Protein AF-A0A6M4BL26-F1 (afdb_monomer_lite)

Structure (mmCIF, N/CA/C/O backbone):
data_AF-A0A6M4BL26-F1
#
_entry.id   AF-A0A6M4BL26-F1
#
loop_
_atom_site.group_PDB
_atom_site.id
_atom_site.type_symbol
_atom_site.label_atom_id
_atom_site.label_alt_id
_atom_site.label_comp_id
_atom_site.label_asym_id
_atom_site.label_entity_id
_atom_site.label_seq_id
_atom_site.pdbx_PDB_ins_code
_atom_site.Cartn_x
_atom_site.Cartn_y
_atom_site.Cartn_z
_atom_site.occupancy
_atom_site.B_iso_or_equiv
_atom_site.auth_seq_id
_atom_site.auth_comp_id
_atom_site.auth_asym_id
_atom_site.auth_atom_id
_atom_site.pdbx_PDB_model_num
ATOM 1 N N . ASN A 1 1 ? -6.234 5.117 -5.210 1.00 98.00 1 ASN A N 1
ATOM 2 C CA . ASN A 1 1 ? -6.768 4.628 -3.918 1.00 98.00 1 ASN A CA 1
ATOM 3 C C . ASN A 1 1 ? -7.980 3.697 -4.030 1.00 98.00 1 ASN A C 1
ATOM 5 O O . ASN A 1 1 ? -8.583 3.448 -2.998 1.00 98.00 1 ASN A O 1
ATOM 9 N N . ALA A 1 2 ? -8.326 3.125 -5.197 1.00 98.31 2 ALA A N 1
ATOM 10 C CA . ALA A 1 2 ? -9.484 2.218 -5.307 1.00 98.31 2 ALA A CA 1
ATOM 11 C C . ALA A 1 2 ? -9.442 1.071 -4.274 1.00 98.31 2 ALA A C 1
ATOM 13 O O . ALA A 1 2 ? -10.377 0.939 -3.497 1.00 98.31 2 ALA A O 1
ATOM 14 N N . GLY A 1 3 ? -8.295 0.393 -4.127 1.00 98.50 3 GLY A N 1
ATOM 15 C CA . GLY A 1 3 ? -8.119 -0.657 -3.113 1.00 98.50 3 GLY A CA 1
ATOM 16 C C . GLY A 1 3 ? -8.323 -0.209 -1.657 1.00 98.50 3 GLY A C 1
ATOM 17 O O . GLY A 1 3 ? -8.774 -0.994 -0.831 1.00 98.50 3 GLY A O 1
ATOM 18 N N . LEU A 1 4 ? -8.063 1.060 -1.322 1.00 98.75 4 LEU A N 1
ATOM 19 C CA . LEU A 1 4 ? -8.368 1.594 0.013 1.00 98.75 4 LEU A CA 1
ATOM 20 C C . LEU A 1 4 ? -9.872 1.854 0.190 1.00 98.75 4 LEU A C 1
ATOM 22 O O . LEU A 1 4 ? -10.401 1.672 1.282 1.00 98.75 4 LEU A O 1
ATOM 26 N N . PHE A 1 5 ? -10.579 2.257 -0.871 1.00 98.69 5 PHE A N 1
ATOM 27 C CA . PHE A 1 5 ? -12.041 2.360 -0.848 1.00 98.69 5 PHE A CA 1
ATOM 28 C C . PHE A 1 5 ? -12.705 0.981 -0.758 1.00 98.69 5 PHE A C 1
ATOM 30 O O . PHE A 1 5 ? -13.699 0.842 -0.045 1.00 98.69 5 PHE A O 1
ATOM 37 N N . ASP A 1 6 ? -12.119 -0.045 -1.378 1.00 98.88 6 ASP A N 1
ATOM 38 C CA . ASP A 1 6 ? -12.559 -1.433 -1.202 1.00 98.88 6 ASP A CA 1
ATOM 39 C C . ASP A 1 6 ? -12.431 -1.863 0.267 1.00 98.88 6 ASP A C 1
ATOM 41 O O . ASP A 1 6 ? -13.362 -2.432 0.841 1.00 98.88 6 ASP A O 1
ATOM 45 N N . GLN A 1 7 ? -11.319 -1.508 0.921 1.00 98.88 7 GLN A N 1
ATOM 46 C CA . GLN A 1 7 ? -11.143 -1.738 2.355 1.00 98.88 7 GLN A CA 1
ATOM 47 C C . GLN A 1 7 ? -12.177 -0.966 3.191 1.00 98.88 7 GLN A C 1
ATOM 49 O O . GLN A 1 7 ? -12.766 -1.559 4.088 1.00 98.88 7 GLN A O 1
ATOM 54 N N . ILE A 1 8 ? -12.483 0.307 2.888 1.00 98.56 8 ILE A N 1
ATOM 55 C CA . ILE A 1 8 ? -13.566 1.054 3.572 1.00 98.56 8 ILE A CA 1
ATOM 56 C C . ILE A 1 8 ? -14.892 0.305 3.470 1.00 98.56 8 ILE A C 1
ATOM 58 O O . ILE A 1 8 ? -15.583 0.142 4.475 1.00 98.56 8 ILE A O 1
ATOM 62 N N . MET A 1 9 ? -15.245 -0.146 2.269 1.00 98.62 9 MET A N 1
ATOM 63 C CA . MET A 1 9 ? -16.483 -0.879 2.032 1.00 98.62 9 MET A CA 1
ATOM 64 C C . MET A 1 9 ? -16.533 -2.165 2.866 1.00 98.62 9 MET A C 1
ATOM 66 O O . MET A 1 9 ? -17.549 -2.440 3.503 1.00 98.62 9 MET A O 1
ATOM 70 N N . ALA A 1 10 ? -15.429 -2.913 2.937 1.00 98.75 10 ALA A N 1
ATOM 71 C CA . ALA A 1 10 ? -15.332 -4.097 3.785 1.00 98.75 10 ALA A CA 1
ATOM 72 C C . ALA A 1 10 ? -15.448 -3.756 5.283 1.00 98.75 10 ALA A C 1
ATOM 74 O O . ALA A 1 10 ? -16.171 -4.431 6.015 1.00 98.75 10 ALA A O 1
ATOM 75 N N . LEU A 1 11 ? -14.795 -2.686 5.746 1.00 98.75 11 LEU A N 1
ATOM 76 C CA . LEU A 1 11 ? -14.886 -2.221 7.133 1.00 98.75 11 LEU A CA 1
ATOM 77 C C . LEU A 1 11 ? -16.309 -1.816 7.513 1.00 98.75 11 LEU A C 1
ATOM 79 O O . LEU A 1 11 ? -16.774 -2.162 8.598 1.00 98.75 11 LEU A O 1
ATOM 83 N N . GLN A 1 12 ? -17.005 -1.117 6.617 1.00 98.62 12 GLN A N 1
ATOM 84 C CA . GLN A 1 12 ? -18.403 -0.749 6.802 1.00 98.62 12 GLN A CA 1
ATOM 85 C C . GLN A 1 12 ? -19.285 -1.999 6.862 1.00 98.62 12 GLN A C 1
ATOM 87 O O . GLN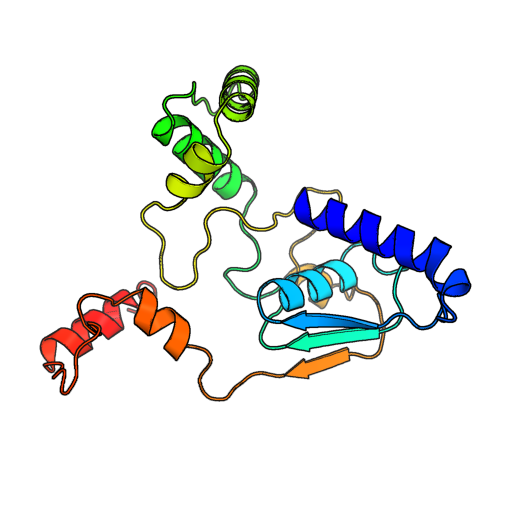 A 1 12 ? -20.084 -2.143 7.783 1.00 98.62 12 GLN A O 1
ATOM 92 N N . TRP A 1 13 ? -19.073 -2.960 5.958 1.00 98.81 13 TRP A N 1
ATOM 93 C CA . TRP A 1 13 ? -19.805 -4.223 5.986 1.00 98.81 13 TRP A CA 1
ATOM 94 C C . TRP A 1 13 ? -19.600 -4.970 7.308 1.00 98.81 13 TRP A C 1
ATOM 96 O O . TRP A 1 13 ? -20.573 -5.410 7.916 1.00 98.81 13 TRP A O 1
ATOM 106 N N . VAL A 1 14 ? -18.361 -5.068 7.803 1.00 98.75 14 VAL A N 1
ATOM 107 C CA . VAL A 1 14 ? -18.076 -5.681 9.110 1.00 98.75 14 VAL A CA 1
ATOM 108 C C . VAL A 1 14 ? -18.784 -4.906 10.217 1.00 98.75 14 VAL A C 1
ATOM 110 O O . VAL A 1 14 ? -19.457 -5.511 11.046 1.00 98.75 14 VAL A O 1
ATOM 113 N N . LYS A 1 15 ? -18.696 -3.574 10.224 1.00 98.25 15 LYS A N 1
ATOM 114 C CA . LYS A 1 15 ? -19.361 -2.733 11.225 1.00 98.25 15 LYS A CA 1
ATOM 115 C C . LYS A 1 15 ? -20.870 -2.986 11.290 1.00 98.25 15 LYS A C 1
ATOM 117 O O . LYS A 1 15 ? -21.413 -3.065 12.391 1.00 98.25 15 LYS A O 1
ATOM 122 N N . ASP A 1 16 ? -21.510 -3.150 10.138 1.00 98.62 16 ASP A N 1
ATOM 123 C CA . ASP A 1 16 ? -22.962 -3.303 10.029 1.00 98.62 16 ASP A CA 1
ATOM 124 C C . ASP A 1 16 ? -23.432 -4.740 10.283 1.00 98.62 16 ASP A C 1
ATOM 126 O O . ASP A 1 16 ? -24.560 -4.952 10.729 1.00 98.62 16 ASP A O 1
ATOM 130 N N . ASN A 1 17 ? -22.578 -5.737 10.022 1.00 98.75 17 ASN A N 1
ATOM 131 C CA . ASN A 1 17 ? -23.002 -7.137 9.975 1.00 98.75 17 ASN A CA 1
ATOM 132 C C . ASN A 1 17 ? -22.351 -8.042 11.023 1.00 98.75 17 ASN A C 1
ATOM 134 O O . ASN A 1 17 ? -22.903 -9.099 11.318 1.00 98.75 17 ASN A O 1
ATOM 138 N N . ILE A 1 18 ? -21.214 -7.672 11.624 1.00 98.75 18 ILE A N 1
ATOM 139 C CA . ILE A 1 18 ? -20.453 -8.604 12.476 1.00 98.75 18 ILE A CA 1
ATOM 140 C C . ILE A 1 18 ? -21.231 -9.071 13.717 1.00 98.75 18 ILE A C 1
ATOM 142 O O . ILE A 1 18 ? -20.977 -10.161 14.228 1.00 98.75 18 ILE A O 1
ATOM 146 N N . ALA A 1 19 ? 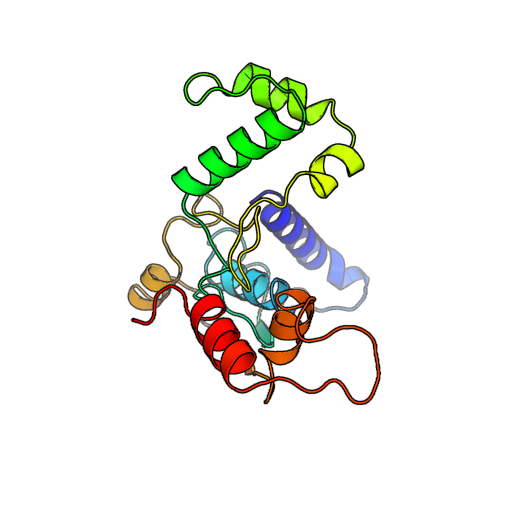-22.231 -8.299 14.158 1.00 98.69 19 ALA A N 1
ATOM 147 C CA . ALA A 1 19 ? -23.136 -8.684 15.241 1.00 98.69 19 ALA A CA 1
ATOM 148 C C . ALA A 1 19 ? -23.917 -9.978 14.939 1.00 98.69 19 ALA A C 1
ATOM 150 O O . ALA A 1 19 ? -24.116 -10.792 15.839 1.00 98.69 19 ALA A O 1
ATOM 151 N N . TYR A 1 20 ? -24.291 -10.223 13.676 1.00 98.69 20 TYR A N 1
ATOM 152 C CA . TYR A 1 20 ? -24.973 -11.459 13.262 1.00 98.69 20 TYR A CA 1
ATOM 153 C C . TYR A 1 20 ? -24.070 -12.698 13.336 1.00 98.69 20 TYR A C 1
ATOM 155 O O . TYR A 1 20 ? -24.566 -13.821 13.360 1.00 98.69 20 TYR A O 1
ATOM 163 N N . PHE A 1 21 ? -22.753 -12.496 13.412 1.00 98.62 21 PHE A N 1
ATOM 164 C CA . PHE A 1 21 ? -21.747 -13.549 13.555 1.00 98.62 21 PHE A CA 1
ATOM 165 C C . PHE A 1 21 ? -21.224 -13.662 14.998 1.00 98.62 21 PHE A C 1
ATOM 167 O O . PHE A 1 21 ? -20.250 -14.366 15.248 1.00 98.62 21 PHE A O 1
ATOM 174 N N . GLY A 1 22 ? -21.845 -12.959 15.955 1.00 98.62 22 GLY A N 1
ATOM 175 C CA . GLY A 1 22 ? -21.440 -12.956 17.364 1.00 98.62 22 GLY A CA 1
ATOM 176 C C . GLY A 1 22 ? -20.261 -12.036 17.697 1.00 98.62 22 GLY A C 1
ATOM 177 O O . GLY A 1 22 ? -19.770 -12.062 18.824 1.00 98.62 22 GLY A O 1
ATOM 178 N N . GLY A 1 23 ? -19.795 -11.214 16.752 1.00 98.56 23 GLY A N 1
ATOM 179 C CA . GLY A 1 23 ? -18.768 -10.208 17.017 1.00 98.56 23 GLY A CA 1
ATOM 180 C C . GLY A 1 23 ? -19.343 -8.897 17.556 1.00 98.56 23 GLY A C 1
ATOM 181 O O . GLY A 1 23 ? -20.529 -8.603 17.423 1.00 98.56 23 GLY A O 1
ATOM 182 N N . ASN A 1 24 ? -18.485 -8.072 18.156 1.00 98.56 24 ASN A N 1
ATOM 183 C CA . ASN A 1 24 ? -18.874 -6.765 18.682 1.00 98.56 24 ASN A CA 1
ATOM 184 C C . ASN A 1 24 ? -18.486 -5.646 17.695 1.00 98.56 24 ASN A C 1
ATOM 186 O O . ASN A 1 24 ? -17.294 -5.349 17.572 1.00 98.56 24 ASN A O 1
ATOM 190 N N . PRO A 1 25 ? -19.448 -4.951 17.052 1.00 98.19 25 PRO A N 1
ATOM 191 C CA . PRO A 1 25 ? -19.139 -3.873 16.112 1.00 98.19 25 PRO A CA 1
ATOM 192 C C . PRO A 1 25 ? -18.465 -2.664 16.779 1.00 98.19 25 PRO A C 1
ATOM 194 O O . PRO A 1 25 ? -17.880 -1.826 16.096 1.00 98.19 25 PRO A O 1
ATOM 197 N N . HIS A 1 26 ? -18.510 -2.538 18.107 1.00 98.00 26 HIS A N 1
ATOM 198 C CA . HIS A 1 26 ? -17.824 -1.489 18.871 1.00 98.00 26 HIS A CA 1
ATOM 199 C C . HIS A 1 26 ? -16.416 -1.886 19.336 1.00 98.00 26 HIS A C 1
ATOM 201 O O . HIS A 1 26 ? -15.738 -1.076 19.970 1.00 98.00 26 HIS A O 1
ATOM 207 N N . ASN A 1 27 ? -15.953 -3.096 19.015 1.00 98.25 27 ASN A N 1
ATOM 208 C CA . ASN A 1 27 ? -14.623 -3.580 19.375 1.00 98.25 27 ASN A CA 1
ATOM 209 C C . ASN A 1 27 ? -13.931 -4.265 18.188 1.00 98.25 27 ASN A C 1
ATOM 211 O O . ASN A 1 27 ? -13.595 -5.445 18.241 1.00 98.25 27 ASN A O 1
ATOM 215 N N . ILE A 1 28 ? -13.758 -3.517 17.097 1.00 98.69 28 ILE A N 1
ATOM 216 C CA . ILE A 1 28 ? -13.079 -3.993 15.887 1.00 98.69 28 ILE A CA 1
ATOM 217 C C . ILE A 1 28 ? -11.602 -3.596 15.968 1.00 98.69 28 ILE A C 1
ATOM 219 O O . ILE A 1 28 ? -11.287 -2.412 16.101 1.00 98.69 28 ILE A O 1
ATOM 223 N N . THR A 1 29 ? -10.697 -4.564 15.849 1.00 98.81 29 THR A N 1
ATOM 224 C CA . THR A 1 29 ? -9.253 -4.310 15.757 1.00 98.81 29 THR A CA 1
ATOM 225 C C . THR A 1 29 ? -8.794 -4.539 14.328 1.00 98.81 29 THR A C 1
ATOM 227 O O . THR A 1 29 ? -8.941 -5.642 13.805 1.00 98.81 29 THR A O 1
ATOM 230 N N . LEU A 1 30 ? -8.239 -3.506 13.696 1.00 98.75 30 LEU A N 1
ATOM 231 C CA . LEU A 1 30 ? -7.582 -3.657 12.401 1.00 98.75 30 LEU A CA 1
ATOM 232 C C . LEU A 1 30 ? -6.157 -4.116 12.614 1.00 98.75 30 LEU A C 1
ATOM 234 O O . LEU A 1 30 ? -5.438 -3.537 13.420 1.00 98.75 30 LEU A O 1
ATOM 238 N N . PHE A 1 31 ? -5.741 -5.133 11.879 1.00 98.81 31 PHE A N 1
ATOM 239 C CA . PHE A 1 31 ? -4.371 -5.610 11.912 1.00 98.81 31 PHE A CA 1
ATOM 240 C C . PHE A 1 31 ? -3.891 -5.890 10.496 1.00 98.81 31 PHE A C 1
ATOM 242 O O . PHE A 1 31 ? -4.673 -6.300 9.638 1.00 98.81 31 PHE A O 1
ATOM 249 N N . GLY A 1 32 ? -2.615 -5.625 10.248 1.00 98.81 32 GLY A N 1
ATOM 250 C CA . GLY A 1 32 ? -2.011 -5.826 8.943 1.00 98.81 32 GLY A CA 1
ATOM 251 C C . GLY A 1 32 ? -0.496 -5.874 9.029 1.00 98.81 32 GLY A C 1
ATOM 252 O O . GLY A 1 32 ? 0.099 -5.375 9.985 1.00 98.81 32 GLY A O 1
ATOM 253 N N . GLU A 1 33 ? 0.103 -6.471 8.006 1.00 98.81 33 GLU A N 1
ATOM 254 C CA . GLU A 1 33 ? 1.545 -6.625 7.822 1.00 98.81 33 GLU A CA 1
ATOM 255 C C . GLU A 1 33 ? 1.971 -5.937 6.516 1.00 98.81 33 GLU A C 1
ATOM 257 O O . GLU A 1 33 ? 1.161 -5.848 5.589 1.00 98.81 33 GLU A O 1
ATOM 262 N N . SER A 1 34 ? 3.180 -5.364 6.466 1.00 98.56 34 SER A N 1
ATOM 263 C CA . SER A 1 34 ? 3.738 -4.699 5.278 1.00 98.56 34 SER A CA 1
ATOM 264 C C . SER A 1 34 ? 2.771 -3.653 4.688 1.00 98.56 34 SER A C 1
ATOM 266 O O . SER A 1 34 ? 2.359 -2.717 5.382 1.00 98.56 34 SER A O 1
ATOM 268 N N . ALA A 1 35 ? 2.353 -3.781 3.425 1.00 98.62 35 ALA A N 1
ATOM 269 C CA . ALA A 1 35 ? 1.374 -2.895 2.789 1.00 98.62 35 ALA A CA 1
ATOM 270 C C . ALA A 1 35 ? -0.010 -2.928 3.475 1.00 98.62 35 ALA A C 1
ATOM 272 O O . ALA A 1 35 ? -0.757 -1.944 3.445 1.00 98.62 35 ALA A O 1
ATOM 273 N N . GLY A 1 36 ? -0.349 -4.025 4.154 1.00 98.81 36 GLY A N 1
ATOM 274 C CA . GLY A 1 36 ? -1.504 -4.110 5.044 1.00 98.81 36 GLY A CA 1
ATOM 275 C C . GLY A 1 36 ? -1.334 -3.246 6.295 1.00 98.81 36 GLY A C 1
ATOM 276 O O . GLY A 1 36 ? -2.257 -2.527 6.664 1.00 98.81 36 GLY A O 1
ATOM 277 N N . ALA A 1 37 ? -0.149 -3.230 6.913 1.00 98.88 37 ALA A N 1
ATOM 278 C CA . ALA A 1 37 ? 0.155 -2.339 8.040 1.00 98.88 37 ALA A CA 1
ATOM 279 C C . ALA A 1 37 ? 0.132 -0.860 7.620 1.00 98.88 37 ALA A C 1
ATOM 281 O O . ALA A 1 37 ? -0.415 -0.011 8.331 1.00 98.88 37 ALA A O 1
ATOM 282 N N . VAL A 1 38 ? 0.646 -0.557 6.420 1.00 98.81 38 VAL A N 1
ATOM 283 C CA . VAL A 1 38 ? 0.469 0.752 5.777 1.00 98.81 38 VAL A CA 1
ATOM 284 C C . VAL A 1 38 ? -1.014 1.075 5.666 1.00 98.81 38 VAL A C 1
ATOM 286 O O . VAL A 1 38 ? -1.439 2.107 6.174 1.00 98.81 38 VAL A O 1
ATOM 289 N N . SER A 1 39 ? -1.824 0.181 5.105 1.00 98.88 39 SER A N 1
ATOM 290 C CA . SER A 1 39 ? -3.270 0.382 4.964 1.00 98.88 39 SER A CA 1
ATOM 291 C C . SER A 1 39 ? -3.962 0.657 6.308 1.00 98.88 39 SER A C 1
ATOM 293 O O . SER A 1 39 ? -4.708 1.628 6.428 1.00 98.88 39 SER A O 1
ATOM 295 N N . VAL A 1 40 ? -3.645 -0.111 7.360 1.00 98.88 40 VAL A N 1
ATOM 296 C CA . VAL A 1 40 ? -4.139 0.130 8.730 1.00 98.88 40 VAL A CA 1
ATOM 297 C C . VAL A 1 40 ? -3.780 1.538 9.204 1.00 98.88 40 VAL A C 1
ATOM 299 O O . VAL A 1 40 ? -4.635 2.265 9.714 1.00 98.88 40 VAL A O 1
ATOM 302 N N . SER A 1 41 ? -2.532 1.959 9.002 1.00 98.56 41 SER A N 1
ATOM 303 C CA . SER A 1 41 ? -2.107 3.305 9.379 1.00 98.56 41 SER A CA 1
ATOM 304 C C . SER A 1 41 ? -2.792 4.397 8.556 1.00 98.56 41 SER A C 1
ATOM 306 O O . SER A 1 41 ? -3.182 5.414 9.115 1.00 98.56 41 SER A O 1
ATOM 308 N N . LEU A 1 42 ? -3.057 4.171 7.268 1.00 98.69 42 LEU A N 1
ATOM 309 C CA . LEU A 1 42 ? -3.833 5.089 6.436 1.00 98.69 42 LEU A CA 1
ATOM 310 C C . LEU A 1 42 ? -5.291 5.199 6.912 1.00 98.69 42 LEU A C 1
ATOM 312 O O . LEU A 1 42 ? -5.846 6.296 6.916 1.00 98.69 42 LEU A O 1
ATOM 316 N N . HIS A 1 43 ? -5.890 4.114 7.406 1.00 98.75 43 HIS A N 1
ATOM 317 C CA . HI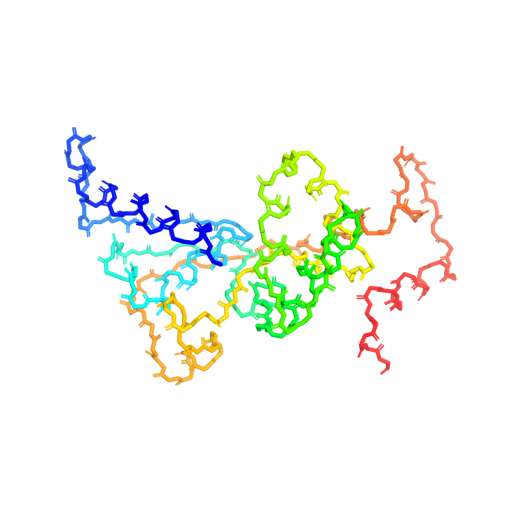S A 1 43 ? -7.215 4.142 8.035 1.00 98.75 43 HIS A CA 1
ATOM 318 C C . HIS A 1 43 ? -7.243 4.868 9.392 1.00 98.75 43 HIS A C 1
ATOM 320 O O . HIS A 1 43 ? -8.267 5.448 9.754 1.00 98.75 43 HIS A O 1
ATOM 326 N N . LEU A 1 44 ? -6.133 4.892 10.142 1.00 98.56 44 LEU A N 1
ATOM 327 C CA . LEU A 1 44 ? -6.006 5.739 11.341 1.00 98.56 44 LEU A CA 1
ATOM 328 C C . LEU A 1 44 ? -6.013 7.237 10.992 1.00 98.56 44 LEU A C 1
ATOM 330 O O . LEU A 1 44 ? -6.486 8.047 11.796 1.00 98.56 44 LEU A O 1
ATOM 334 N N . LEU A 1 45 ? -5.497 7.601 9.816 1.00 98.19 45 LEU A N 1
ATOM 335 C CA . LEU A 1 45 ? -5.421 8.984 9.337 1.00 98.19 45 LEU A CA 1
ATOM 336 C C . LEU A 1 45 ? -6.733 9.432 8.681 1.00 98.19 45 LEU A C 1
ATOM 338 O O . LEU A 1 45 ? -7.251 10.505 8.992 1.00 98.19 45 LEU A O 1
ATOM 342 N N . SER A 1 46 ? -7.298 8.592 7.813 1.00 98.06 46 SER A N 1
ATOM 343 C CA . SER A 1 46 ? -8.397 8.964 6.927 1.00 98.06 46 SER A CA 1
ATOM 344 C C . SER A 1 46 ? -9.688 9.331 7.675 1.00 98.06 46 SER A C 1
ATOM 346 O O . SER A 1 46 ? -10.194 8.528 8.474 1.00 98.06 46 SER A O 1
ATOM 348 N N . PRO A 1 47 ? -10.308 10.491 7.370 1.00 95.75 47 PRO A N 1
ATOM 349 C CA . PRO A 1 47 ? -11.592 10.879 7.949 1.00 95.75 47 PRO A CA 1
ATOM 350 C C . PRO A 1 47 ? -12.731 9.920 7.598 1.00 95.75 47 PRO A C 1
ATOM 352 O O . PRO A 1 47 ? -13.670 9.796 8.382 1.00 95.75 47 PRO A O 1
ATOM 355 N N . LEU A 1 48 ? -12.631 9.215 6.468 1.00 97.69 48 LEU A N 1
ATOM 356 C CA . LEU A 1 48 ? -13.680 8.326 5.974 1.00 97.69 48 LEU A CA 1
ATOM 357 C C . LEU A 1 48 ? -13.767 7.000 6.741 1.00 97.69 48 LEU A C 1
ATOM 359 O O . LEU A 1 48 ? -14.798 6.339 6.691 1.00 97.69 48 LEU A O 1
ATOM 363 N N . SER A 1 49 ? -12.702 6.591 7.439 1.00 98.00 49 SER A N 1
ATOM 364 C CA . SER A 1 49 ? -12.606 5.233 8.001 1.00 98.00 49 SER A CA 1
ATOM 365 C C . SER A 1 49 ? -12.214 5.154 9.470 1.00 98.00 49 SER A C 1
ATOM 367 O O . SER A 1 49 ? -12.524 4.154 10.118 1.00 98.00 49 SER A O 1
ATOM 369 N N . ARG A 1 50 ? -11.635 6.211 10.056 1.00 96.50 50 ARG A N 1
ATOM 370 C CA . ARG A 1 50 ? -11.198 6.210 11.466 1.00 96.50 50 ARG A CA 1
ATOM 371 C C . ARG A 1 50 ? -12.292 5.946 12.507 1.00 96.50 50 ARG A C 1
ATOM 373 O O . ARG A 1 50 ? -11.979 5.651 13.661 1.00 96.50 50 ARG A O 1
ATOM 380 N N . ASN A 1 51 ? -13.566 6.017 12.123 1.00 96.38 51 ASN A N 1
ATOM 381 C CA . ASN A 1 51 ? -14.710 5.717 12.992 1.00 96.38 51 ASN A CA 1
ATOM 382 C C . ASN A 1 51 ? -15.281 4.297 12.804 1.00 96.38 51 ASN A C 1
ATOM 384 O O . ASN A 1 51 ? -16.181 3.902 13.545 1.00 96.38 51 ASN A O 1
ATOM 388 N N . LEU A 1 52 ? -14.752 3.516 11.858 1.00 98.50 52 LEU A N 1
ATOM 389 C CA . LEU A 1 52 ? -15.237 2.165 11.547 1.00 98.50 52 LEU A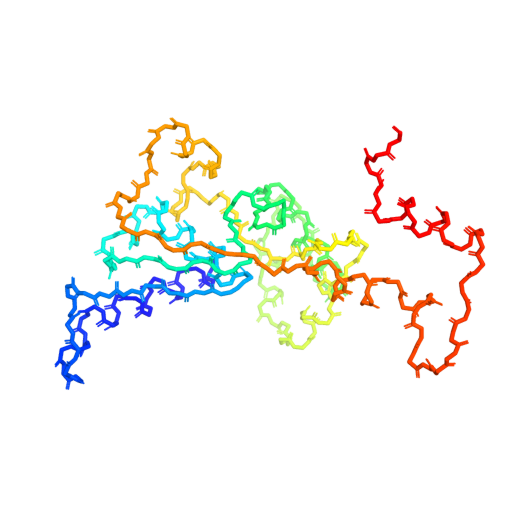 CA 1
ATOM 390 C C . LEU A 1 52 ? -14.601 1.077 12.414 1.00 98.50 52 LEU A C 1
ATOM 392 O O . LEU A 1 52 ? -15.129 -0.025 12.505 1.00 98.50 52 LEU A O 1
ATOM 396 N N . PHE A 1 53 ? -13.504 1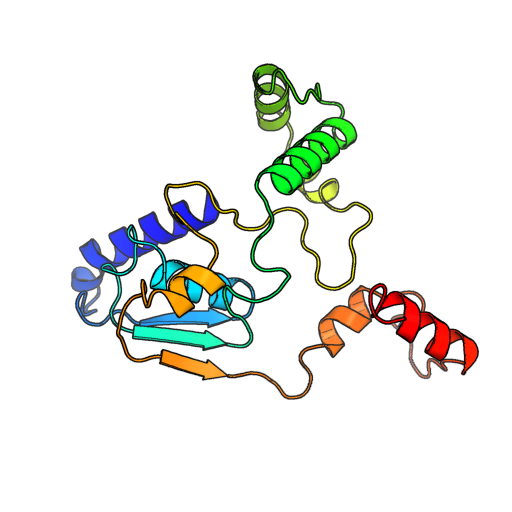.390 13.099 1.00 98.75 53 PHE A N 1
ATOM 397 C CA . PHE A 1 53 ? -12.784 0.452 13.950 1.00 98.75 53 PHE A CA 1
ATOM 398 C C . PHE A 1 53 ? -12.382 1.080 15.284 1.00 98.75 53 PHE A C 1
ATOM 400 O O . PHE A 1 53 ? -12.426 2.301 15.471 1.00 98.75 53 PHE A O 1
ATOM 407 N N . SER A 1 54 ? -11.999 0.231 16.227 1.00 98.56 54 SER A N 1
ATOM 408 C CA . SER A 1 54 ? -11.673 0.602 17.599 1.00 98.56 54 SER A CA 1
ATOM 409 C C . SER A 1 54 ? -10.169 0.716 17.789 1.00 98.56 54 SER A C 1
ATOM 411 O O . SER A 1 54 ? -9.726 1.774 18.218 1.00 98.56 54 SER A O 1
ATOM 413 N N . GLN A 1 55 ? -9.385 -0.304 17.434 1.00 98.31 55 GLN A N 1
ATOM 414 C CA . GLN A 1 55 ? -7.941 -0.393 17.713 1.00 98.31 55 GLN A CA 1
ATOM 415 C C . GLN A 1 55 ? -7.149 -0.829 16.475 1.00 98.31 55 GLN A C 1
ATOM 417 O O . GLN A 1 55 ? -7.739 -1.305 15.505 1.00 98.31 55 GLN A O 1
ATOM 422 N N . ALA A 1 56 ? -5.826 -0.662 16.503 1.00 98.81 56 ALA A N 1
ATOM 423 C CA . ALA A 1 56 ? -4.968 -0.988 15.367 1.00 98.81 56 ALA A CA 1
ATOM 424 C C . ALA A 1 56 ? -3.705 -1.766 15.764 1.00 98.81 56 ALA A C 1
ATOM 426 O O . ALA A 1 56 ? -3.113 -1.529 16.814 1.00 98.81 56 ALA A O 1
ATOM 427 N N . ILE A 1 57 ? -3.268 -2.664 14.887 1.00 98.88 57 ILE A N 1
ATOM 428 C CA . ILE A 1 57 ? -1.999 -3.385 14.966 1.00 98.88 57 ILE A CA 1
ATOM 429 C C . ILE A 1 57 ? -1.289 -3.230 13.618 1.00 98.88 57 ILE A C 1
ATOM 431 O O . ILE A 1 57 ? -1.873 -3.495 12.568 1.00 98.88 57 ILE A O 1
ATOM 435 N N . MET A 1 58 ? -0.035 -2.790 13.640 1.00 98.75 58 MET A N 1
ATOM 436 C CA . MET A 1 58 ? 0.771 -2.566 12.440 1.00 98.75 58 MET A CA 1
ATOM 437 C C . MET A 1 58 ? 2.080 -3.345 12.557 1.00 98.75 58 MET A C 1
ATOM 439 O O . MET A 1 58 ? 2.912 -3.056 13.417 1.00 98.75 58 MET A O 1
ATOM 443 N N . GLN A 1 59 ? 2.256 -4.335 11.690 1.00 98.88 59 GLN A N 1
ATOM 444 C CA . GLN A 1 59 ? 3.438 -5.191 11.653 1.00 98.88 59 GLN A CA 1
ATOM 445 C C . GLN A 1 59 ? 4.309 -4.786 10.461 1.00 98.88 59 GLN A C 1
ATOM 447 O O . GLN A 1 59 ? 3.860 -4.865 9.320 1.00 98.88 59 GLN A O 1
ATOM 452 N N . SER A 1 60 ? 5.537 -4.333 10.712 1.00 98.44 60 SER A N 1
ATOM 453 C CA . SER A 1 60 ? 6.544 -4.115 9.663 1.00 98.44 60 SER A CA 1
ATOM 454 C C . SER A 1 60 ? 6.136 -3.113 8.568 1.00 98.44 60 SER A C 1
ATOM 456 O O . SER A 1 60 ? 6.573 -3.199 7.424 1.00 98.44 60 SER A O 1
ATOM 458 N N . GLY A 1 61 ? 5.301 -2.121 8.897 1.00 98.12 61 GLY A N 1
ATOM 459 C CA . GLY A 1 61 ? 4.888 -1.092 7.941 1.00 98.12 61 GLY A CA 1
ATOM 460 C C . GLY A 1 61 ? 4.178 0.099 8.581 1.00 98.12 61 GLY A C 1
ATOM 461 O O . GLY A 1 61 ? 3.550 -0.019 9.633 1.00 98.12 61 GLY A O 1
ATOM 462 N N . ALA A 1 62 ? 4.286 1.264 7.940 1.00 97.88 62 ALA A N 1
ATOM 463 C CA . ALA A 1 62 ? 3.654 2.509 8.373 1.00 97.88 62 ALA A CA 1
ATOM 464 C C . ALA A 1 62 ? 3.437 3.465 7.192 1.00 97.88 62 ALA A C 1
ATOM 466 O O . ALA A 1 62 ? 4.215 3.470 6.244 1.00 97.88 62 ALA A O 1
ATOM 467 N N . ALA A 1 63 ? 2.430 4.336 7.279 1.00 97.75 63 ALA A N 1
ATOM 468 C CA . ALA A 1 63 ? 2.090 5.328 6.252 1.00 97.75 63 ALA A CA 1
ATOM 469 C C . ALA A 1 63 ? 3.232 6.300 5.911 1.00 97.75 63 ALA A C 1
ATOM 471 O O . ALA A 1 63 ? 3.201 6.948 4.870 1.00 97.75 63 ALA A O 1
ATOM 472 N N . THR A 1 64 ? 4.222 6.433 6.794 1.00 97.31 64 THR A N 1
ATOM 473 C CA . THR A 1 64 ? 5.414 7.261 6.586 1.00 97.31 64 THR A CA 1
ATOM 474 C C . THR A 1 64 ? 6.550 6.522 5.880 1.00 97.31 64 THR A C 1
ATOM 476 O O . THR A 1 64 ? 7.599 7.122 5.663 1.00 97.31 64 THR A O 1
ATOM 479 N N . ALA A 1 65 ? 6.388 5.234 5.555 1.00 97.06 65 ALA A N 1
ATOM 480 C CA . ALA A 1 65 ? 7.393 4.495 4.806 1.00 97.06 65 ALA A CA 1
ATOM 481 C C . ALA A 1 65 ? 7.576 5.122 3.407 1.00 97.06 65 ALA A C 1
ATOM 483 O O . ALA A 1 65 ? 6.577 5.489 2.782 1.00 97.06 65 ALA A O 1
ATOM 484 N N . PRO A 1 66 ? 8.812 5.221 2.880 1.00 94.38 66 PRO A N 1
ATOM 485 C CA . PRO A 1 66 ? 9.076 5.869 1.589 1.00 94.38 66 PRO A CA 1
ATOM 486 C C . PRO A 1 66 ? 8.293 5.271 0.413 1.00 94.38 66 PRO A C 1
ATOM 488 O O . PRO A 1 66 ? 7.980 5.966 -0.546 1.00 94.38 66 PRO A O 1
ATOM 491 N N . TRP A 1 67 ? 7.948 3.989 0.510 1.00 95.81 67 TRP A N 1
ATOM 492 C CA . TRP A 1 67 ? 7.247 3.220 -0.514 1.00 95.81 67 TRP A CA 1
ATOM 493 C C . TRP A 1 67 ? 5.722 3.198 -0.353 1.00 95.81 67 TRP A C 1
ATOM 495 O O . TRP A 1 67 ? 5.019 2.670 -1.211 1.00 95.81 67 TRP A O 1
ATOM 505 N N . ALA A 1 68 ? 5.193 3.749 0.745 1.00 97.50 68 ALA A N 1
ATOM 506 C CA . ALA A 1 68 ? 3.773 3.667 1.082 1.00 97.50 68 ALA A CA 1
ATOM 507 C C . ALA A 1 68 ? 2.889 4.588 0.230 1.00 97.50 68 ALA A C 1
ATOM 509 O O . ALA A 1 68 ? 1.717 4.280 0.012 1.00 97.50 68 ALA A O 1
ATOM 510 N N . ILE A 1 69 ? 3.417 5.740 -0.194 1.00 96.75 69 ILE A N 1
ATOM 511 C CA . ILE A 1 69 ? 2.673 6.775 -0.916 1.00 96.75 69 ILE A CA 1
ATOM 512 C C . ILE A 1 69 ? 3.561 7.392 -1.991 1.00 96.75 69 ILE A C 1
ATOM 514 O O . ILE A 1 69 ? 4.710 7.733 -1.724 1.00 96.75 69 ILE A O 1
ATOM 518 N N . ILE A 1 70 ? 2.988 7.638 -3.169 1.00 95.62 70 ILE A N 1
ATOM 519 C CA . ILE A 1 70 ? 3.607 8.465 -4.214 1.00 95.62 70 ILE A CA 1
ATOM 520 C C . ILE A 1 70 ? 2.836 9.768 -4.429 1.00 95.62 70 ILE A C 1
ATOM 522 O O . ILE A 1 70 ? 1.665 9.910 -4.060 1.00 95.62 70 ILE A O 1
ATOM 526 N N . SER A 1 71 ? 3.498 10.748 -5.045 1.00 93.38 71 SER A N 1
ATOM 527 C CA . SER A 1 71 ? 2.845 11.997 -5.431 1.00 93.38 71 SER A CA 1
ATOM 528 C C . SER A 1 71 ? 1.816 11.754 -6.542 1.00 93.38 71 SER A C 1
ATOM 530 O O . SER A 1 71 ? 1.918 10.812 -7.331 1.00 93.38 71 SER A O 1
ATOM 532 N N . ARG A 1 72 ? 0.823 12.645 -6.643 1.00 93.44 72 ARG A N 1
ATOM 533 C CA . ARG A 1 72 ? -0.149 12.616 -7.747 1.00 93.44 72 ARG A CA 1
ATOM 534 C C . ARG A 1 72 ? 0.539 12.735 -9.110 1.00 93.44 72 ARG A C 1
ATOM 536 O O . ARG A 1 72 ? 0.119 12.075 -10.053 1.00 93.44 72 ARG A O 1
ATOM 543 N N . GLU A 1 73 ? 1.572 13.568 -9.210 1.00 94.06 73 GLU A N 1
ATOM 544 C CA . GLU A 1 73 ? 2.337 13.749 -10.446 1.00 94.06 73 GLU A CA 1
ATOM 545 C C . GLU A 1 73 ? 3.037 12.453 -10.866 1.00 94.06 73 GLU A C 1
ATOM 547 O O . GLU A 1 73 ? 2.880 12.016 -12.006 1.00 94.06 73 GLU A O 1
ATOM 552 N N . GLU A 1 74 ? 3.722 11.791 -9.932 1.00 94.19 74 GLU A N 1
ATOM 553 C CA . GLU A 1 74 ? 4.398 10.521 -10.204 1.00 94.19 74 GLU A CA 1
ATOM 554 C C . GLU A 1 74 ? 3.392 9.422 -10.566 1.00 94.19 74 GLU A C 1
ATOM 556 O O . GLU A 1 74 ? 3.594 8.684 -11.526 1.00 94.19 74 GLU A O 1
ATOM 561 N N . SER A 1 75 ? 2.251 9.358 -9.874 1.00 95.25 75 SER A N 1
ATOM 562 C CA . SER A 1 75 ? 1.174 8.419 -10.207 1.00 95.25 75 SER A CA 1
ATOM 563 C C . SER A 1 75 ? 0.650 8.603 -11.637 1.00 95.25 75 SER A C 1
ATOM 565 O O . SER A 1 75 ? 0.422 7.616 -12.338 1.00 95.25 75 SER A O 1
ATOM 567 N N . VAL A 1 76 ? 0.511 9.850 -12.104 1.00 95.56 76 VAL A N 1
ATOM 568 C CA . VAL A 1 76 ? 0.125 10.146 -13.493 1.00 95.56 76 VAL A CA 1
ATOM 569 C C . VAL A 1 76 ? 1.208 9.695 -14.472 1.00 95.56 76 VAL A C 1
ATOM 571 O O . VAL A 1 76 ? 0.889 9.069 -15.481 1.00 95.56 76 VAL A O 1
ATOM 574 N N . ILE A 1 77 ? 2.482 9.972 -14.180 1.00 95.50 77 ILE A N 1
ATOM 575 C CA . ILE A 1 77 ? 3.609 9.555 -15.027 1.00 95.50 77 ILE A CA 1
ATOM 576 C C . ILE A 1 77 ? 3.655 8.029 -15.154 1.00 95.50 77 ILE A C 1
ATOM 578 O O . ILE A 1 77 ? 3.779 7.513 -16.265 1.00 95.50 77 ILE A O 1
ATOM 582 N N . ARG A 1 78 ? 3.500 7.299 -14.046 1.00 96.12 78 ARG A N 1
ATOM 583 C CA . ARG A 1 78 ? 3.473 5.830 -14.046 1.00 96.12 78 ARG A CA 1
ATOM 584 C C . ARG A 1 78 ? 2.275 5.268 -14.808 1.00 96.12 78 ARG A C 1
ATOM 586 O O . ARG A 1 78 ? 2.439 4.322 -15.570 1.00 96.12 78 ARG A O 1
ATOM 593 N N . GLY A 1 79 ? 1.099 5.889 -14.688 1.00 96.31 79 GLY A N 1
ATOM 594 C CA . GLY A 1 79 ? -0.077 5.518 -15.483 1.00 96.31 79 GLY A CA 1
ATOM 595 C C . GLY A 1 79 ? 0.129 5.696 -16.993 1.00 96.31 79 GLY A C 1
ATOM 596 O O . GLY A 1 79 ? -0.273 4.838 -17.774 1.00 96.31 79 GLY A O 1
ATOM 597 N N . ILE A 1 80 ? 0.807 6.771 -17.402 1.00 96.81 80 ILE A N 1
ATOM 598 C CA . ILE A 1 80 ? 1.171 7.027 -18.806 1.00 96.81 80 ILE A CA 1
ATOM 599 C C . ILE A 1 80 ? 2.180 5.991 -19.310 1.00 96.81 80 ILE A C 1
ATOM 601 O O . ILE A 1 80 ? 2.000 5.469 -20.405 1.00 96.81 80 ILE A O 1
ATOM 605 N N . ARG A 1 81 ? 3.203 5.657 -18.512 1.00 96.81 81 ARG A N 1
ATOM 606 C CA . ARG A 1 81 ? 4.192 4.620 -18.860 1.00 96.81 81 ARG A CA 1
ATOM 607 C C . ARG A 1 81 ? 3.545 3.250 -19.045 1.00 96.81 81 ARG A C 1
ATOM 609 O O . ARG A 1 81 ? 3.848 2.569 -20.016 1.00 96.81 81 ARG A O 1
ATOM 616 N N . LEU A 1 82 ? 2.624 2.870 -18.156 1.00 97.75 82 LEU A N 1
ATOM 617 C CA . LEU A 1 82 ? 1.866 1.628 -18.312 1.00 97.75 82 LEU A CA 1
ATOM 618 C C . LEU A 1 82 ? 1.035 1.653 -19.599 1.00 97.75 82 LEU A C 1
ATOM 620 O O . LEU A 1 82 ? 1.055 0.686 -20.352 1.00 97.75 82 LEU A O 1
ATOM 624 N N . ALA A 1 83 ? 0.343 2.763 -19.882 1.00 97.81 83 ALA A N 1
ATOM 625 C CA . ALA A 1 83 ? -0.420 2.914 -21.119 1.00 97.81 83 ALA A CA 1
ATOM 626 C C . ALA A 1 83 ? 0.460 2.769 -22.367 1.00 97.81 83 ALA A C 1
ATOM 628 O O . ALA A 1 83 ? 0.067 2.079 -23.301 1.00 97.81 83 ALA A O 1
ATOM 629 N N . GLU A 1 84 ? 1.649 3.368 -22.374 1.00 97.19 84 GLU A N 1
ATOM 630 C CA . GLU A 1 84 ? 2.628 3.207 -23.450 1.00 97.19 84 GLU A CA 1
ATOM 631 C C . GLU A 1 84 ? 3.068 1.741 -23.609 1.00 97.19 84 GLU A C 1
ATOM 633 O O . GLU A 1 84 ? 3.016 1.208 -24.720 1.00 97.19 84 GLU A O 1
ATOM 638 N N . ALA A 1 85 ? 3.412 1.068 -22.504 1.00 97.56 85 ALA A N 1
ATOM 639 C CA . ALA A 1 85 ? 3.869 -0.323 -22.492 1.00 97.56 85 ALA A CA 1
ATOM 640 C C . ALA A 1 85 ? 2.827 -1.307 -23.049 1.00 97.56 85 ALA A C 1
ATOM 642 O O . ALA A 1 85 ? 3.185 -2.258 -23.739 1.00 97.56 85 ALA A O 1
ATOM 643 N N . VAL A 1 86 ? 1.536 -1.047 -22.820 1.00 97.81 86 VAL A N 1
ATOM 644 C CA . VAL A 1 86 ? 0.431 -1.869 -23.349 1.00 97.81 86 VAL A CA 1
ATOM 645 C C . VAL A 1 86 ? -0.167 -1.310 -24.644 1.00 97.81 86 VAL A C 1
ATOM 647 O O . VAL A 1 86 ? -1.271 -1.679 -25.043 1.00 97.81 86 VAL A O 1
ATOM 650 N N . HIS A 1 87 ? 0.538 -0.410 -25.332 1.00 97.62 87 HIS A N 1
ATOM 651 C CA . HIS A 1 87 ? 0.123 0.157 -26.622 1.00 97.62 87 HIS A CA 1
ATOM 652 C C . HIS A 1 87 ? -1.238 0.877 -26.594 1.00 97.62 87 HIS A C 1
ATOM 654 O O . HIS A 1 87 ? -2.002 0.846 -27.562 1.00 97.62 87 HIS A O 1
ATOM 660 N N . CYS A 1 88 ? -1.550 1.536 -25.482 1.00 98.19 88 CYS A N 1
ATOM 661 C CA . CYS A 1 88 ? -2.676 2.450 -25.360 1.00 98.19 88 CYS A CA 1
ATOM 662 C C . CYS A 1 88 ? -2.276 3.900 -25.693 1.00 98.19 88 CYS A C 1
ATOM 664 O O . CYS A 1 88 ? -1.105 4.278 -25.563 1.00 98.19 88 CYS A O 1
ATOM 666 N N . PRO A 1 89 ? -3.246 4.750 -26.094 1.00 97.31 89 PRO A N 1
ATOM 667 C CA . PRO A 1 89 ? -3.029 6.190 -26.172 1.00 97.31 89 PRO A CA 1
ATOM 668 C C . PRO A 1 89 ? -2.512 6.715 -24.833 1.00 97.31 89 PRO A C 1
ATOM 670 O O . PRO A 1 89 ? -3.057 6.368 -23.790 1.00 97.31 89 PRO A O 1
ATOM 673 N N . HIS A 1 90 ? -1.483 7.554 -24.859 1.00 95.31 90 HIS A N 1
ATOM 674 C CA . HIS A 1 90 ? -0.812 8.046 -23.660 1.00 95.31 90 HIS A CA 1
ATOM 675 C C . HIS A 1 90 ? -0.592 9.558 -23.792 1.00 95.31 90 HIS A C 1
ATOM 677 O O . HIS A 1 90 ? 0.224 10.032 -24.576 1.00 95.31 90 HIS A O 1
ATOM 683 N N . SER A 1 91 ? -1.374 10.340 -23.047 1.00 90.38 91 SER A N 1
ATOM 684 C CA . SER A 1 91 ? -1.317 11.803 -23.067 1.00 90.38 91 SER A CA 1
ATOM 685 C C . SER A 1 91 ? -1.438 12.361 -21.655 1.00 90.38 91 SER A C 1
ATOM 687 O O . SER A 1 91 ? -2.235 11.887 -20.847 1.00 90.38 91 SER A O 1
ATOM 689 N N . LYS A 1 92 ? -0.659 13.410 -21.366 1.00 88.31 92 LYS A N 1
ATOM 690 C CA . LYS A 1 92 ? -0.768 14.166 -20.110 1.00 88.31 92 LYS A CA 1
ATOM 691 C C . LYS A 1 92 ? -1.995 15.080 -20.076 1.00 88.31 92 LYS A C 1
ATOM 693 O O . LYS A 1 92 ? -2.434 15.442 -18.989 1.00 88.31 92 LYS A O 1
ATOM 698 N N . THR A 1 93 ? -2.512 15.486 -21.235 1.00 89.25 93 THR A N 1
ATOM 699 C CA . THR A 1 93 ? -3.557 16.518 -21.347 1.00 89.25 93 THR A CA 1
ATOM 700 C C . THR A 1 93 ? -4.955 15.944 -21.535 1.00 89.25 93 THR A C 1
ATOM 702 O O . THR A 1 93 ? -5.912 16.544 -21.056 1.00 89.25 93 THR A O 1
ATOM 705 N N . ASP A 1 94 ? -5.075 14.783 -22.180 1.00 90.69 94 ASP A N 1
ATOM 706 C CA . ASP A 1 94 ? -6.342 14.071 -22.344 1.00 90.69 94 ASP A CA 1
ATOM 707 C C . ASP A 1 94 ? -6.187 12.604 -21.932 1.00 90.69 94 ASP A C 1
ATOM 709 O O . ASP A 1 94 ? -5.658 11.769 -22.666 1.00 90.69 94 ASP A O 1
ATOM 713 N N . MET A 1 95 ? -6.642 12.306 -20.716 1.00 94.25 95 MET A N 1
ATOM 714 C CA . MET A 1 95 ? -6.574 10.966 -20.134 1.00 94.25 95 MET A CA 1
ATOM 715 C C . MET A 1 95 ? -7.785 10.098 -20.499 1.00 94.25 95 MET A C 1
ATOM 717 O O . MET A 1 95 ? -7.776 8.908 -20.195 1.00 94.25 95 MET A O 1
ATOM 721 N N . GLY A 1 96 ? -8.828 10.652 -21.132 1.00 96.75 96 GLY A N 1
ATOM 722 C CA . GLY A 1 96 ? -10.060 9.920 -21.440 1.00 96.75 96 GLY A CA 1
ATOM 723 C C . GLY A 1 96 ? -9.813 8.692 -22.327 1.00 96.75 96 GLY A C 1
ATOM 724 O O . GLY A 1 96 ? -10.076 7.570 -21.880 1.00 96.75 96 GLY A O 1
ATOM 725 N N . PRO A 1 97 ? -9.234 8.867 -23.532 1.00 97.44 97 PRO A N 1
ATOM 726 C CA . PRO A 1 97 ? -8.907 7.761 -24.435 1.00 97.44 97 PRO A CA 1
ATOM 727 C C . PRO A 1 97 ? -7.915 6.757 -23.834 1.00 97.44 97 PRO A C 1
ATOM 729 O O . PRO A 1 97 ? -8.033 5.552 -24.062 1.00 97.44 97 PRO A O 1
ATOM 732 N N . MET A 1 98 ? -6.961 7.244 -23.032 1.00 97.38 98 MET A N 1
ATOM 733 C CA . MET A 1 98 ? -5.999 6.407 -22.309 1.00 97.38 98 MET A CA 1
ATOM 734 C C . MET A 1 98 ? -6.715 5.458 -21.342 1.00 97.38 98 MET A C 1
ATOM 736 O O . MET A 1 98 ? -6.529 4.245 -21.408 1.00 97.38 98 MET A O 1
ATOM 740 N N . ILE A 1 99 ? -7.577 5.998 -20.476 1.00 97.19 99 ILE A N 1
ATOM 741 C CA . ILE A 1 99 ? -8.322 5.217 -19.480 1.00 97.19 99 ILE A CA 1
ATOM 742 C C . ILE A 1 99 ? -9.287 4.239 -20.159 1.00 97.19 99 ILE A C 1
ATOM 744 O O . ILE A 1 99 ? -9.413 3.098 -19.714 1.00 97.19 99 ILE A O 1
ATOM 748 N N . GLU A 1 100 ? -9.967 4.655 -21.230 1.00 98.12 100 GLU A N 1
ATOM 749 C CA . GLU A 1 100 ? -10.872 3.769 -21.968 1.00 98.12 100 GLU A CA 1
ATOM 750 C C . GLU A 1 100 ? -10.126 2.583 -22.592 1.00 98.12 100 GLU A C 1
ATOM 752 O O . GLU A 1 100 ? -10.605 1.451 -22.520 1.00 98.12 100 GLU A O 1
ATOM 757 N N . CYS A 1 101 ? -8.947 2.825 -23.168 1.00 98.31 101 CYS A N 1
ATOM 758 C CA . CYS A 1 101 ? -8.106 1.764 -23.709 1.00 98.31 101 CYS A CA 1
ATOM 759 C C . CYS A 1 101 ? -7.614 0.813 -22.611 1.00 98.31 101 CYS A C 1
ATOM 761 O O . CYS A 1 101 ? -7.788 -0.398 -22.741 1.00 98.31 101 CYS A O 1
ATOM 763 N N . LEU A 1 102 ? -7.083 1.347 -21.503 1.00 98.12 102 LEU A N 1
ATOM 764 C CA . LEU A 1 102 ? -6.588 0.549 -20.375 1.00 98.12 102 LEU A CA 1
ATOM 765 C C . LEU A 1 102 ? -7.671 -0.376 -19.800 1.00 98.12 102 LEU A C 1
ATOM 767 O O . LEU A 1 102 ? -7.395 -1.533 -19.508 1.00 98.12 102 LEU A O 1
ATOM 771 N N . ARG A 1 103 ? -8.925 0.086 -19.707 1.00 98.31 103 ARG A N 1
ATOM 772 C CA . ARG A 1 103 ? -10.062 -0.733 -19.235 1.00 98.31 103 ARG A CA 1
ATOM 773 C C . ARG A 1 103 ? -10.407 -1.918 -20.141 1.00 98.31 103 ARG A C 1
ATOM 775 O O . ARG A 1 103 ? -11.117 -2.814 -19.697 1.00 98.31 103 ARG A O 1
ATOM 782 N N . LYS A 1 104 ? -9.971 -1.902 -21.403 1.00 98.38 104 LYS A N 1
ATOM 783 C CA . LYS A 1 104 ? -10.203 -2.984 -22.373 1.00 98.38 104 LYS A CA 1
ATOM 784 C C . LYS A 1 104 ? -9.061 -4.004 -22.399 1.00 98.38 104 LYS A C 1
ATOM 786 O O . LYS A 1 104 ? -9.217 -5.045 -23.032 1.00 98.38 104 LYS A O 1
ATOM 791 N N . LYS A 1 105 ? -7.927 -3.711 -21.755 1.00 98.38 105 LYS A N 1
ATOM 792 C CA . LYS A 1 105 ? -6.797 -4.639 -21.635 1.00 98.38 105 LYS A CA 1
ATOM 793 C C . LYS A 1 105 ? -7.116 -5.758 -20.651 1.00 98.38 105 LYS A C 1
ATOM 795 O O . LYS A 1 105 ? -7.933 -5.585 -19.747 1.00 98.38 105 LYS A O 1
ATOM 800 N N . SER A 1 106 ? -6.486 -6.917 -20.838 1.00 98.38 106 SER A N 1
ATOM 801 C CA . SER A 1 106 ? -6.608 -7.999 -19.864 1.00 98.38 106 SER A CA 1
ATOM 802 C C . SER A 1 106 ? -5.873 -7.630 -18.575 1.00 98.38 106 SER A C 1
ATOM 804 O O . SER A 1 106 ? -4.907 -6.867 -18.592 1.00 98.38 106 SER A O 1
ATOM 806 N N . ALA A 1 107 ? -6.319 -8.193 -17.451 1.00 98.06 107 ALA A N 1
ATOM 807 C CA . ALA A 1 107 ? -5.640 -7.993 -16.175 1.00 98.06 107 ALA A CA 1
ATOM 808 C C . ALA A 1 107 ? -4.173 -8.447 -16.249 1.00 98.06 107 ALA A C 1
ATOM 810 O O . ALA A 1 107 ? -3.297 -7.711 -15.807 1.00 98.06 107 ALA A O 1
ATOM 811 N N . ASP A 1 108 ? -3.907 -9.596 -16.884 1.00 98.06 108 ASP A N 1
ATOM 812 C CA . ASP A 1 108 ? -2.552 -10.129 -17.063 1.00 98.06 108 ASP A CA 1
ATOM 813 C C . ASP A 1 108 ? -1.657 -9.185 -17.874 1.00 98.06 108 ASP A C 1
ATOM 815 O O . ASP A 1 108 ? -0.495 -8.985 -17.531 1.00 98.06 108 ASP A O 1
ATOM 819 N N . GLU A 1 109 ? -2.180 -8.584 -18.946 1.00 97.88 109 GLU A N 1
ATOM 820 C CA . GLU A 1 109 ? -1.411 -7.638 -19.758 1.00 97.88 109 GLU A CA 1
ATOM 821 C C . GLU A 1 109 ? -1.048 -6.388 -18.954 1.00 97.88 109 GLU A C 1
ATOM 823 O O . GLU A 1 109 ? 0.065 -5.888 -19.082 1.00 97.88 109 GLU A O 1
ATOM 828 N N . LEU A 1 110 ? -1.945 -5.909 -18.090 1.00 98.12 110 LEU A N 1
ATOM 829 C CA . LEU A 1 110 ? -1.661 -4.764 -17.232 1.00 98.12 110 LEU A CA 1
ATOM 830 C C . LEU A 1 110 ? -0.592 -5.107 -16.190 1.00 98.12 110 LEU A C 1
ATOM 832 O O . LEU A 1 110 ? 0.456 -4.467 -16.192 1.00 98.12 110 LEU A O 1
ATOM 836 N N . VAL A 1 111 ? -0.810 -6.140 -15.366 1.00 97.38 111 VAL A N 1
ATOM 837 C CA . VAL A 1 111 ? 0.075 -6.454 -14.225 1.00 97.38 111 VAL A CA 1
ATOM 838 C C . VAL A 1 111 ? 1.486 -6.858 -14.655 1.00 97.38 111 VAL A C 1
ATOM 840 O O . VAL A 1 111 ? 2.462 -6.506 -13.995 1.00 97.38 111 VAL A O 1
ATOM 843 N N . ASN A 1 112 ? 1.618 -7.539 -15.799 1.00 97.19 112 ASN A N 1
ATOM 844 C CA . ASN A 1 112 ? 2.922 -7.938 -16.333 1.00 97.19 112 ASN A CA 1
ATOM 845 C C . ASN A 1 112 ? 3.726 -6.760 -16.911 1.00 97.19 112 ASN A C 1
ATOM 847 O O . ASN A 1 112 ? 4.925 -6.905 -17.129 1.00 97.19 112 ASN A O 1
ATOM 851 N N . ASN A 1 113 ? 3.094 -5.603 -17.147 1.00 97.44 113 ASN A N 1
ATOM 852 C CA . ASN A 1 113 ? 3.730 -4.408 -17.712 1.00 97.44 113 ASN A CA 1
ATOM 853 C C . ASN A 1 113 ? 3.803 -3.229 -16.719 1.00 97.44 113 ASN A C 1
ATOM 855 O O . ASN A 1 113 ? 4.113 -2.106 -17.116 1.00 97.44 113 ASN A O 1
ATOM 859 N N . GLU A 1 114 ? 3.534 -3.450 -15.427 1.00 95.81 114 GLU A N 1
ATOM 860 C CA . GLU A 1 114 ? 3.636 -2.399 -14.398 1.00 95.81 114 GLU A CA 1
ATOM 861 C C . GLU A 1 114 ? 5.084 -2.074 -14.015 1.00 95.81 114 GLU A C 1
ATOM 863 O O . GLU A 1 114 ? 5.400 -0.942 -13.637 1.00 95.81 114 GLU A O 1
ATOM 868 N N . TRP A 1 115 ? 5.957 -3.080 -14.079 1.00 91.12 115 TRP A N 1
ATOM 869 C CA . TRP A 1 115 ? 7.328 -3.002 -13.589 1.00 91.12 115 TRP A CA 1
ATOM 870 C C . TRP A 1 115 ? 8.259 -2.420 -14.655 1.00 91.12 115 TRP A C 1
ATOM 872 O O . TRP A 1 115 ? 8.576 -3.067 -15.650 1.00 91.12 115 TRP A O 1
ATOM 882 N N . GLY A 1 116 ? 8.701 -1.182 -14.430 1.00 85.31 116 GLY A N 1
ATOM 883 C CA . GLY A 1 116 ? 9.791 -0.547 -15.175 1.00 85.31 116 GLY A CA 1
ATOM 884 C C . GLY A 1 116 ? 11.095 -0.535 -14.373 1.00 85.31 116 GLY A C 1
ATOM 885 O O . GLY A 1 116 ? 11.330 -1.383 -13.518 1.00 85.31 116 GLY A O 1
ATOM 886 N N . THR A 1 117 ? 11.940 0.469 -14.608 1.00 78.69 117 THR A N 1
ATOM 887 C CA . THR A 1 117 ? 13.136 0.710 -13.785 1.00 78.69 117 THR A CA 1
ATOM 888 C C . THR A 1 117 ? 12.734 1.362 -12.462 1.00 78.69 117 THR A C 1
ATOM 890 O O . THR A 1 117 ? 12.511 2.572 -12.407 1.00 78.69 117 THR A O 1
ATOM 893 N N . LEU A 1 118 ? 12.608 0.550 -11.415 1.00 82.00 118 LEU A N 1
ATOM 894 C CA . LEU A 1 118 ? 12.284 0.966 -10.049 1.00 82.00 118 LEU A CA 1
ATOM 895 C C . LEU A 1 118 ? 13.410 0.550 -9.102 1.00 82.00 118 LEU A C 1
ATOM 897 O O . LEU A 1 118 ? 14.058 -0.472 -9.330 1.00 82.00 118 LEU A O 1
ATOM 901 N N . GLY A 1 119 ? 13.648 1.352 -8.063 1.00 85.44 119 GLY A N 1
ATOM 902 C CA . GLY A 1 119 ? 14.616 1.023 -7.020 1.00 85.44 119 GLY A CA 1
ATOM 903 C C . GLY A 1 119 ? 14.152 -0.119 -6.111 1.00 85.44 119 GLY A C 1
ATOM 904 O O . GLY A 1 119 ? 13.009 -0.583 -6.176 1.00 85.44 119 GLY A O 1
ATOM 905 N N . ILE A 1 120 ? 15.034 -0.560 -5.210 1.00 88.88 120 ILE A N 1
ATOM 906 C CA . ILE A 1 120 ? 14.656 -1.538 -4.185 1.00 88.88 120 ILE A CA 1
ATOM 907 C C . ILE A 1 120 ? 13.523 -0.981 -3.313 1.00 88.88 120 ILE A C 1
ATOM 909 O O . ILE A 1 120 ? 13.558 0.169 -2.878 1.00 88.88 120 ILE A O 1
ATOM 913 N N . CYS A 1 121 ? 12.518 -1.819 -3.050 1.00 90.75 121 CYS A N 1
ATOM 914 C CA . CYS A 1 121 ? 11.312 -1.448 -2.308 1.00 90.75 121 CYS A CA 1
ATOM 915 C C . CYS A 1 121 ? 10.521 -0.284 -2.929 1.00 90.75 121 CYS A C 1
ATOM 917 O O . CYS A 1 121 ? 9.746 0.350 -2.224 1.00 90.75 121 CYS A O 1
ATOM 919 N N . GLU A 1 122 ? 10.654 -0.002 -4.227 1.00 92.25 122 GLU A N 1
ATOM 920 C CA . GLU A 1 122 ? 9.763 0.923 -4.927 1.00 92.25 122 GLU A CA 1
ATOM 921 C C . GLU A 1 122 ? 8.690 0.152 -5.699 1.00 92.25 122 GLU A C 1
ATOM 923 O O . GLU A 1 122 ? 8.982 -0.589 -6.634 1.00 92.25 122 GLU A O 1
ATOM 928 N N . PHE A 1 123 ? 7.424 0.340 -5.325 1.00 95.31 123 PHE A N 1
ATOM 929 C CA . PHE A 1 123 ? 6.293 -0.338 -5.963 1.00 95.31 123 PHE A CA 1
ATOM 930 C C . PHE A 1 123 ? 5.592 0.604 -6.952 1.00 95.31 123 PHE A C 1
ATOM 932 O O . PHE A 1 123 ? 5.401 1.777 -6.613 1.00 95.31 123 PHE A O 1
ATOM 939 N N . PRO A 1 124 ? 5.193 0.141 -8.154 1.00 95.31 124 PRO A N 1
ATOM 940 C CA . PRO A 1 124 ? 4.714 1.005 -9.238 1.00 95.31 124 PRO A CA 1
ATOM 941 C C . PRO A 1 124 ? 3.405 1.730 -8.897 1.00 95.31 124 PRO A C 1
ATOM 943 O O . PRO A 1 124 ? 3.321 2.953 -9.043 1.00 95.31 124 PRO A O 1
ATOM 946 N N . PHE A 1 125 ? 2.407 1.012 -8.383 1.00 97.56 125 PHE A N 1
ATOM 947 C CA . PHE A 1 125 ? 1.086 1.560 -8.078 1.00 97.56 125 PHE A CA 1
ATOM 948 C C . PHE A 1 125 ? 0.761 1.398 -6.592 1.00 97.56 125 PHE A C 1
ATOM 950 O O . PHE A 1 125 ? 0.411 0.321 -6.122 1.00 97.56 125 PHE A O 1
ATOM 957 N N . VAL A 1 126 ? 0.864 2.501 -5.852 1.00 98.12 126 VAL A N 1
ATOM 958 C CA . VAL A 1 126 ? 0.609 2.580 -4.404 1.00 98.12 126 VAL A CA 1
ATOM 959 C C . VAL A 1 126 ? -0.368 3.723 -4.100 1.00 98.12 126 VAL A C 1
ATOM 961 O O . VAL A 1 126 ? -0.738 4.473 -5.012 1.00 98.12 126 VAL A O 1
ATOM 964 N N . PRO A 1 127 ? -0.845 3.868 -2.850 1.00 98.56 127 PRO A N 1
ATOM 965 C CA . PRO A 1 127 ? -1.690 4.991 -2.469 1.00 98.56 127 PRO A CA 1
ATOM 966 C C . PRO A 1 127 ? -1.129 6.377 -2.833 1.00 98.56 127 PRO A C 1
ATOM 968 O O . PRO A 1 127 ? 0.078 6.592 -2.933 1.00 98.56 127 PRO A O 1
ATOM 971 N N . ILE A 1 128 ? -2.037 7.339 -3.002 1.00 97.75 128 ILE A N 1
ATOM 972 C CA . ILE A 1 128 ? -1.730 8.753 -3.258 1.00 97.75 128 ILE A CA 1
ATOM 973 C C . ILE A 1 128 ? -2.516 9.663 -2.312 1.00 97.75 128 ILE A C 1
ATOM 975 O O . ILE A 1 128 ? -3.520 9.249 -1.729 1.00 97.75 128 ILE A O 1
ATOM 979 N N . ILE A 1 129 ? -2.122 10.936 -2.239 1.00 96.50 129 ILE A N 1
ATOM 980 C CA . ILE A 1 129 ? -2.963 11.987 -1.650 1.00 96.50 129 ILE A CA 1
ATOM 981 C C . ILE A 1 129 ? -4.012 12.398 -2.690 1.00 96.50 129 ILE A C 1
ATOM 983 O O . ILE A 1 129 ? -3.724 13.130 -3.641 1.00 96.50 129 ILE A O 1
ATOM 987 N N . ASP A 1 130 ? -5.223 11.859 -2.559 1.00 94.50 130 ASP A N 1
ATOM 988 C CA . ASP A 1 130 ? -6.309 12.039 -3.525 1.00 94.50 130 ASP A CA 1
ATOM 989 C C . ASP A 1 130 ? -7.215 13.238 -3.216 1.00 94.50 130 ASP A C 1
ATOM 991 O O . ASP A 1 130 ? -7.893 13.716 -4.127 1.00 94.50 130 ASP A O 1
ATOM 995 N N . GLY A 1 131 ? -7.182 13.755 -1.983 1.00 94.62 131 GLY A N 1
ATOM 996 C CA . GLY A 1 131 ? -8.067 14.809 -1.485 1.00 94.62 131 GLY A CA 1
ATOM 997 C C . GLY A 1 131 ? -9.407 14.281 -0.964 1.00 94.62 131 GLY A C 1
ATOM 998 O O . GLY A 1 131 ? -10.309 15.070 -0.699 1.00 94.62 131 GLY A O 1
ATOM 999 N N . SER A 1 132 ? -9.573 12.959 -0.858 1.00 94.56 132 SER A N 1
ATOM 1000 C CA . SER A 1 132 ? -10.805 12.324 -0.371 1.00 94.56 132 SER A CA 1
ATOM 1001 C C . SER A 1 132 ? -10.515 11.304 0.722 1.00 94.56 132 SER A C 1
ATOM 1003 O O . SER A 1 132 ? -10.969 11.477 1.850 1.00 94.56 132 SER A O 1
ATOM 1005 N N . PHE A 1 133 ? -9.736 10.260 0.422 1.00 96.94 133 PHE A N 1
ATOM 1006 C CA . PHE A 1 133 ? -9.291 9.318 1.444 1.00 96.94 133 PHE A CA 1
ATOM 1007 C C . PHE A 1 133 ? -8.222 9.963 2.336 1.00 96.94 133 PHE A C 1
ATOM 1009 O O . PHE A 1 133 ? -8.319 9.853 3.559 1.00 96.94 133 PHE A O 1
ATOM 1016 N N . LEU A 1 134 ? -7.235 10.642 1.734 1.00 95.69 134 LEU A N 1
ATOM 1017 C CA . LEU A 1 134 ? -6.244 11.479 2.423 1.00 95.69 134 LEU A CA 1
ATOM 1018 C C . LEU A 1 134 ? -6.306 12.901 1.867 1.00 95.69 134 LEU A C 1
ATOM 1020 O O . LEU A 1 134 ? -6.278 13.097 0.651 1.00 95.69 134 LEU A O 1
ATOM 1024 N N . ASP A 1 135 ? -6.328 13.886 2.754 1.00 92.62 135 ASP A N 1
ATOM 1025 C CA . ASP A 1 135 ? -6.273 15.317 2.443 1.00 92.62 135 ASP A CA 1
ATOM 1026 C C . ASP A 1 135 ? -4.851 15.897 2.537 1.00 92.62 135 ASP A C 1
ATOM 1028 O O . ASP A 1 135 ? -4.544 16.899 1.890 1.00 92.62 135 ASP A O 1
ATOM 1032 N N . GLU A 1 136 ? -3.953 15.249 3.279 1.00 94.69 136 GLU A N 1
ATOM 1033 C CA . GLU A 1 136 ? -2.560 15.666 3.442 1.00 94.69 136 GLU A CA 1
ATOM 1034 C C . GLU A 1 136 ? -1.592 14.472 3.558 1.00 94.69 136 GLU A C 1
ATOM 1036 O O . GLU A 1 136 ? -1.989 13.318 3.715 1.00 94.69 136 GLU A O 1
ATOM 1041 N N . MET A 1 137 ? -0.287 14.751 3.477 1.00 96.12 137 MET A N 1
ATOM 1042 C CA . MET A 1 137 ? 0.756 13.737 3.677 1.00 96.12 137 MET A CA 1
ATOM 1043 C C . MET A 1 137 ? 0.727 13.188 5.115 1.00 96.12 137 MET A C 1
ATOM 1045 O O . MET A 1 137 ? 0.659 13.994 6.045 1.00 96.12 137 MET A O 1
ATOM 1049 N N . PRO A 1 138 ? 0.931 11.873 5.337 1.00 96.75 138 PRO A N 1
ATOM 1050 C CA . PRO A 1 138 ? 0.923 11.269 6.673 1.00 96.75 138 PRO A CA 1
ATOM 1051 C C . PRO A 1 138 ? 1.802 11.973 7.706 1.00 96.75 138 PRO A C 1
ATOM 1053 O O . PRO A 1 138 ? 1.384 12.172 8.842 1.00 96.75 138 PRO A O 1
ATOM 1056 N N . ILE A 1 139 ? 2.998 12.418 7.306 1.00 96.56 139 ILE A N 1
ATOM 1057 C CA . ILE A 1 139 ? 3.911 13.166 8.184 1.00 96.56 139 ILE A CA 1
ATOM 1058 C C . ILE A 1 139 ? 3.246 14.453 8.701 1.00 96.56 139 ILE A C 1
ATOM 1060 O O . ILE A 1 139 ? 3.375 14.776 9.880 1.00 96.56 139 ILE A O 1
ATOM 1064 N N . ARG A 1 140 ? 2.491 15.166 7.853 1.00 97.12 140 ARG A N 1
ATOM 1065 C CA . ARG A 1 140 ? 1.752 16.370 8.262 1.00 97.12 140 ARG A CA 1
ATOM 1066 C C . ARG A 1 140 ? 0.598 16.026 9.194 1.00 97.12 140 ARG A C 1
ATOM 1068 O O . ARG A 1 140 ? 0.483 16.669 10.231 1.00 97.12 140 ARG A O 1
ATOM 1075 N N . SER A 1 141 ? -0.167 14.971 8.911 1.00 97.12 141 SER A N 1
ATOM 1076 C CA . SER A 1 141 ? -1.239 14.524 9.811 1.00 97.12 141 SER A CA 1
ATOM 1077 C C . SER A 1 141 ? -0.732 14.161 11.202 1.00 97.12 141 SER A C 1
ATOM 1079 O O . SER A 1 141 ? -1.386 14.473 12.197 1.00 97.12 141 SER A O 1
ATOM 1081 N N . LEU A 1 142 ? 0.454 13.554 11.301 1.00 96.62 142 LEU A N 1
ATOM 1082 C CA . LEU A 1 142 ? 1.088 13.266 12.588 1.00 96.62 142 LEU A CA 1
ATOM 1083 C C . LEU A 1 142 ? 1.466 14.553 13.336 1.00 96.62 142 LEU A C 1
ATOM 1085 O O . LEU A 1 142 ? 1.132 14.680 14.515 1.00 96.62 142 LEU A O 1
ATOM 1089 N N . VAL A 1 143 ? 2.087 15.524 12.654 1.00 97.62 143 VAL A N 1
ATOM 1090 C CA . VAL A 1 143 ? 2.442 16.837 13.230 1.00 97.62 143 VAL A CA 1
ATOM 1091 C C . VAL A 1 143 ? 1.198 17.606 13.685 1.00 97.62 143 VAL A C 1
ATOM 1093 O O . VAL A 1 143 ? 1.165 18.124 14.799 1.00 97.62 143 VAL A O 1
ATOM 1096 N N . HIS A 1 144 ? 0.149 17.636 12.862 1.00 97.19 144 HIS A N 1
ATOM 1097 C CA . HIS A 1 144 ? -1.129 18.290 13.161 1.00 97.19 144 HIS A CA 1
ATOM 1098 C C . HIS A 1 144 ? -1.999 17.511 14.151 1.00 97.19 144 HIS A C 1
ATOM 1100 O O . HIS A 1 144 ? -3.074 17.973 14.528 1.00 97.19 144 HIS A O 1
ATOM 1106 N N . GLN A 1 145 ? -1.560 16.323 14.572 1.00 96.44 145 GLN A N 1
ATOM 1107 C CA . GLN A 1 145 ? -2.328 15.418 15.421 1.00 96.44 145 GLN A CA 1
ATOM 1108 C C . GLN A 1 145 ? -3.685 14.987 14.828 1.00 96.44 145 GLN A C 1
ATOM 1110 O O . GLN A 1 145 ? -4.555 14.519 15.571 1.00 96.44 145 GLN A O 1
ATOM 1115 N N . ASN A 1 146 ? -3.842 15.084 13.504 1.00 96.50 146 ASN A N 1
ATOM 1116 C CA . ASN A 1 146 ? -5.038 14.743 12.735 1.00 96.50 146 ASN A CA 1
ATOM 1117 C C . ASN A 1 146 ? -5.100 13.233 12.456 1.00 96.50 146 ASN A C 1
ATOM 1119 O O . ASN A 1 146 ? -4.920 12.761 11.338 1.00 96.50 146 ASN A O 1
ATOM 1123 N N . PHE A 1 147 ? -5.326 12.454 13.508 1.00 97.31 147 PHE A N 1
ATOM 1124 C CA . PHE A 1 147 ? -5.427 11.000 13.430 1.00 97.31 147 PHE A CA 1
ATOM 1125 C C . PHE A 1 147 ? -6.274 10.448 14.575 1.00 97.31 147 PHE A C 1
ATOM 1127 O O . PHE A 1 147 ? -6.442 11.093 15.615 1.00 97.31 147 PHE A O 1
ATOM 1134 N N . LYS A 1 148 ? -6.798 9.231 14.407 1.00 98.19 148 LYS A N 1
ATOM 1135 C CA . LYS A 1 148 ? -7.564 8.533 15.445 1.00 98.19 148 LYS A CA 1
ATOM 1136 C C . LYS A 1 148 ? -6.727 8.341 16.713 1.00 98.19 148 LYS A C 1
ATOM 1138 O O . LYS A 1 148 ? -5.687 7.690 16.680 1.00 98.19 148 LYS A O 1
ATOM 1143 N N . LYS A 1 149 ? -7.215 8.826 17.855 1.00 98.00 149 LYS A N 1
ATOM 1144 C CA . LYS A 1 149 ? -6.612 8.537 19.165 1.00 98.00 149 LYS A CA 1
ATOM 1145 C C . LYS A 1 149 ? -7.132 7.193 19.672 1.00 98.00 149 LYS A C 1
ATOM 1147 O O . LYS A 1 149 ? -8.296 7.088 20.046 1.00 98.00 149 LYS A O 1
ATOM 1152 N N . THR A 1 150 ? -6.297 6.160 19.620 1.00 98.19 150 THR A N 1
ATOM 1153 C CA . THR A 1 150 ? -6.640 4.813 20.092 1.00 98.19 150 THR A CA 1
ATOM 1154 C C . THR A 1 150 ? -5.392 4.010 20.462 1.00 98.19 150 THR A C 1
ATOM 1156 O O . THR A 1 150 ? -4.271 4.460 20.230 1.00 98.19 150 THR A O 1
ATOM 1159 N N . ASN A 1 151 ? -5.594 2.818 21.021 1.00 98.44 151 ASN A N 1
ATOM 1160 C CA . ASN A 1 151 ? -4.536 1.855 21.279 1.00 98.44 151 ASN A CA 1
ATOM 1161 C C . ASN A 1 151 ? -3.966 1.331 19.960 1.00 98.44 151 ASN A C 1
ATOM 1163 O O . ASN A 1 151 ? -4.713 0.913 19.066 1.00 98.44 151 ASN A O 1
ATOM 1167 N N . ILE A 1 152 ? -2.640 1.324 19.890 1.00 98.44 152 ILE A N 1
ATOM 1168 C CA . ILE A 1 152 ? -1.876 0.773 18.779 1.00 98.44 152 ILE A CA 1
ATOM 1169 C C . ILE A 1 152 ? -0.856 -0.238 19.301 1.00 98.44 152 ILE A C 1
ATOM 1171 O O . ILE A 1 152 ? -0.273 -0.033 20.366 1.00 98.44 152 ILE A O 1
ATOM 1175 N N . LEU A 1 153 ? -0.627 -1.306 18.542 1.00 98.81 153 LEU A N 1
ATOM 1176 C CA . LEU A 1 153 ? 0.513 -2.208 18.715 1.00 98.81 153 LEU A CA 1
ATOM 1177 C C . LEU A 1 153 ? 1.354 -2.155 17.441 1.00 98.81 153 LEU A C 1
ATOM 1179 O O . LEU A 1 153 ? 0.823 -2.334 16.347 1.00 98.81 153 LEU A O 1
ATOM 1183 N N . LEU A 1 154 ? 2.651 -1.891 17.586 1.00 98.25 154 LEU A N 1
ATOM 1184 C CA . LEU A 1 154 ? 3.601 -1.765 16.480 1.00 98.25 154 LEU A CA 1
ATOM 1185 C C . LEU A 1 154 ? 4.753 -2.760 16.669 1.00 98.25 154 LEU A C 1
ATOM 1187 O O . LEU A 1 154 ? 5.123 -3.048 17.808 1.00 98.25 154 LEU A O 1
ATOM 1191 N N . GLY A 1 155 ? 5.348 -3.239 15.578 1.00 98.19 155 GLY A N 1
ATOM 1192 C CA . GLY A 1 155 ? 6.543 -4.084 15.637 1.00 98.19 155 GLY A CA 1
ATOM 1193 C C . GLY A 1 155 ? 7.272 -4.201 14.301 1.00 98.19 155 GLY A C 1
ATOM 1194 O O . GLY A 1 155 ? 6.710 -3.881 13.254 1.00 98.19 155 GLY A O 1
ATOM 1195 N N . SER A 1 156 ? 8.516 -4.673 14.366 1.00 98.62 156 SER A N 1
ATOM 1196 C CA . SER A 1 156 ? 9.388 -4.983 13.228 1.00 98.62 156 SER A CA 1
ATOM 1197 C C . SER A 1 156 ? 10.149 -6.275 13.507 1.00 98.62 156 SER A C 1
ATOM 1199 O O . SER A 1 156 ? 10.362 -6.632 14.670 1.00 98.62 156 SER A O 1
ATOM 1201 N N . ASN A 1 157 ? 10.588 -6.942 12.447 1.00 98.50 157 ASN A N 1
ATOM 1202 C CA . ASN A 1 157 ? 11.493 -8.081 12.523 1.00 98.50 157 ASN A CA 1
ATOM 1203 C C . ASN A 1 157 ? 12.957 -7.617 12.552 1.00 98.50 157 ASN A C 1
ATOM 1205 O O . ASN A 1 157 ? 13.277 -6.473 12.229 1.00 98.50 157 ASN A O 1
ATOM 1209 N N . THR A 1 158 ? 13.860 -8.518 12.933 1.00 98.12 158 THR A N 1
ATOM 1210 C CA . THR A 1 158 ? 15.304 -8.250 13.012 1.00 98.12 158 THR A CA 1
ATOM 1211 C C . THR A 1 158 ? 15.949 -8.061 11.630 1.00 98.12 158 THR A C 1
ATOM 1213 O O . THR A 1 158 ? 16.816 -7.205 11.480 1.00 98.12 158 THR A O 1
ATOM 1216 N N . GLU A 1 159 ? 15.477 -8.775 10.598 1.00 97.50 159 GLU A N 1
ATOM 1217 C CA . GLU A 1 159 ? 16.065 -8.778 9.246 1.00 97.50 159 GLU A CA 1
ATOM 1218 C C . GLU A 1 159 ? 15.059 -8.441 8.116 1.00 97.50 159 GLU A C 1
ATOM 1220 O O . GLU A 1 159 ? 14.969 -9.149 7.114 1.00 97.50 159 GLU A O 1
ATOM 1225 N N . GLU A 1 160 ? 14.315 -7.334 8.235 1.00 96.69 160 GLU A N 1
ATOM 1226 C CA . GLU A 1 160 ? 13.300 -6.900 7.241 1.00 96.69 160 GLU A CA 1
ATOM 1227 C C . GLU A 1 160 ? 13.830 -6.811 5.796 1.00 96.69 160 GLU A C 1
ATOM 1229 O O . GLU A 1 160 ? 13.122 -7.087 4.829 1.00 96.69 160 GLU A O 1
ATOM 1234 N N . GLY A 1 161 ? 15.092 -6.399 5.638 1.00 93.75 161 GLY A N 1
ATOM 1235 C CA . GLY A 1 161 ? 15.671 -6.086 4.332 1.00 93.75 161 GLY A CA 1
ATOM 1236 C C . GLY A 1 161 ? 16.048 -7.305 3.491 1.00 93.75 161 GLY A C 1
ATOM 1237 O O . GLY A 1 161 ? 16.065 -7.200 2.265 1.00 93.75 161 GLY A O 1
ATOM 1238 N N . TYR A 1 162 ? 16.340 -8.457 4.108 1.00 92.25 162 TYR A N 1
ATOM 1239 C CA . TYR A 1 162 ? 16.896 -9.600 3.372 1.00 92.25 162 TYR A CA 1
ATOM 1240 C C . TYR A 1 162 ? 15.973 -10.095 2.271 1.00 92.25 162 TYR A C 1
ATOM 1242 O O . TYR A 1 162 ? 16.448 -10.374 1.173 1.00 92.25 162 TYR A O 1
ATOM 1250 N N . TYR A 1 163 ? 14.667 -10.144 2.536 1.00 93.75 163 TYR A N 1
ATOM 1251 C CA . TYR A 1 163 ? 13.690 -10.548 1.534 1.00 93.75 163 TYR A CA 1
ATOM 1252 C C . TYR A 1 163 ? 13.836 -9.707 0.259 1.00 93.75 163 TYR A C 1
ATOM 1254 O O . TYR A 1 163 ? 14.060 -10.247 -0.818 1.00 93.75 163 TYR A O 1
ATOM 1262 N N . PHE A 1 164 ? 13.811 -8.381 0.377 1.00 93.25 164 PHE A N 1
ATOM 1263 C CA . PHE A 1 164 ? 13.854 -7.484 -0.779 1.00 93.25 164 PHE A CA 1
ATOM 1264 C C . PHE A 1 164 ? 15.209 -7.485 -1.489 1.00 93.25 164 PHE A C 1
ATOM 1266 O O . PHE A 1 164 ? 15.251 -7.425 -2.714 1.00 93.25 164 PHE A O 1
ATOM 1273 N N . ILE A 1 165 ? 16.312 -7.600 -0.743 1.00 91.50 165 ILE A N 1
ATOM 1274 C CA . ILE A 1 165 ? 17.662 -7.658 -1.320 1.00 91.50 165 ILE A CA 1
ATOM 1275 C C . ILE A 1 165 ? 17.817 -8.892 -2.217 1.00 91.50 165 ILE A C 1
ATOM 1277 O O . ILE A 1 165 ? 18.364 -8.774 -3.311 1.00 91.50 165 ILE A O 1
ATOM 1281 N N . LEU A 1 166 ? 17.297 -10.050 -1.796 1.00 90.12 166 LEU A N 1
ATOM 1282 C CA . LEU A 1 166 ? 17.364 -11.288 -2.581 1.00 90.12 166 LEU A CA 1
ATOM 1283 C C . LEU A 1 166 ? 16.598 -11.185 -3.909 1.00 90.12 166 LEU A C 1
ATOM 1285 O O . LEU A 1 166 ? 17.068 -11.694 -4.922 1.00 90.12 166 LEU A O 1
ATOM 1289 N N . TYR A 1 167 ? 15.444 -10.510 -3.920 1.00 89.31 167 TYR A N 1
ATOM 1290 C CA . TYR A 1 167 ? 14.654 -10.306 -5.142 1.00 89.31 167 TYR A CA 1
ATOM 1291 C C . TYR A 1 167 ? 15.177 -9.176 -6.031 1.00 89.31 167 TYR A C 1
ATOM 1293 O O . TYR A 1 167 ? 14.854 -9.145 -7.215 1.00 89.31 167 TYR A O 1
ATOM 1301 N N . TYR A 1 168 ? 15.957 -8.247 -5.479 1.00 89.81 168 TYR A N 1
ATOM 1302 C CA . TYR A 1 168 ? 16.511 -7.127 -6.235 1.00 89.81 168 TYR A CA 1
ATOM 1303 C C . TYR A 1 168 ? 17.870 -7.465 -6.861 1.00 89.81 168 TYR A C 1
ATOM 1305 O O . TYR A 1 168 ? 18.131 -7.119 -8.007 1.00 89.81 168 TYR A O 1
ATOM 1313 N N . LEU A 1 169 ? 18.732 -8.175 -6.128 1.00 89.88 169 LEU A N 1
ATOM 1314 C CA . LEU A 1 169 ? 20.086 -8.538 -6.554 1.00 89.88 169 LEU A CA 1
ATOM 1315 C C . LEU A 1 169 ? 20.157 -9.999 -7.017 1.00 89.88 169 LEU A C 1
ATOM 1317 O O . LEU A 1 169 ? 20.997 -10.770 -6.548 1.00 89.88 169 LEU A O 1
ATOM 1321 N N . THR A 1 170 ? 19.280 -10.388 -7.945 1.00 87.38 170 THR A N 1
ATOM 1322 C CA . THR A 1 170 ? 19.164 -11.779 -8.427 1.00 87.38 170 THR A CA 1
ATOM 1323 C C . THR A 1 170 ? 20.457 -12.315 -9.043 1.00 87.38 170 THR A C 1
ATOM 1325 O O . THR A 1 170 ? 20.747 -13.501 -8.919 1.00 87.38 170 THR A O 1
ATOM 1328 N N . GLU A 1 171 ? 21.265 -11.441 -9.646 1.00 86.69 171 GLU A N 1
ATOM 1329 C CA . GLU A 1 171 ? 22.578 -11.782 -10.215 1.00 86.69 171 GLU A CA 1
ATOM 1330 C C . GLU A 1 171 ? 23.635 -12.108 -9.144 1.00 86.69 171 GLU A C 1
ATOM 1332 O O . GLU A 1 171 ? 24.576 -12.856 -9.400 1.00 86.69 171 GLU A O 1
ATOM 1337 N N . LEU A 1 172 ? 23.499 -11.549 -7.935 1.00 86.81 172 LEU A N 1
ATOM 1338 C CA . LEU A 1 172 ? 24.423 -11.797 -6.820 1.00 86.81 172 LEU A CA 1
ATOM 1339 C C . LEU A 1 172 ? 23.957 -12.915 -5.895 1.00 86.81 172 LEU A C 1
ATOM 1341 O O . LEU A 1 172 ? 24.784 -13.525 -5.219 1.00 86.81 172 LEU A O 1
ATOM 1345 N N . PHE A 1 173 ? 22.654 -13.183 -5.870 1.00 85.38 173 PHE A N 1
ATOM 1346 C CA . PHE A 1 173 ? 22.048 -14.247 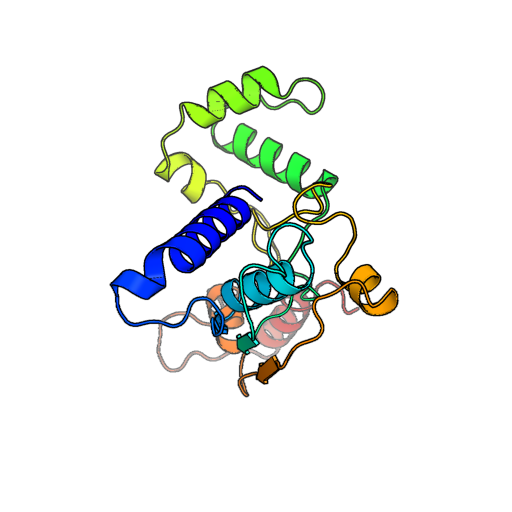-5.079 1.00 85.38 173 PHE A CA 1
ATOM 1347 C C . PHE A 1 173 ? 21.252 -15.211 -5.974 1.00 85.38 173 PHE A C 1
ATOM 1349 O O . PHE A 1 173 ? 20.029 -15.316 -5.832 1.00 85.38 173 PHE A O 1
ATOM 1356 N N . PRO A 1 174 ? 21.920 -15.930 -6.900 1.00 84.94 174 PRO A N 1
ATOM 1357 C CA . PRO A 1 174 ? 21.264 -16.963 -7.684 1.00 84.94 174 PRO A CA 1
ATOM 1358 C C . PRO A 1 174 ? 20.782 -18.096 -6.773 1.00 84.94 174 PRO A C 1
ATOM 1360 O O . PRO A 1 174 ? 21.278 -18.297 -5.662 1.00 84.94 174 PRO A O 1
ATOM 1363 N N . LYS A 1 175 ? 19.808 -18.872 -7.259 1.00 87.00 175 LYS A N 1
ATOM 1364 C CA . LYS A 1 175 ? 19.230 -20.014 -6.534 1.00 87.00 175 LYS A CA 1
ATOM 1365 C C . LYS A 1 175 ? 20.161 -21.236 -6.578 1.00 87.00 175 LYS A C 1
ATOM 1367 O O . LYS A 1 175 ? 19.789 -22.294 -7.082 1.00 87.00 175 LYS A O 1
ATOM 1372 N N . GLU A 1 176 ? 21.371 -21.070 -6.058 1.00 87.25 176 GLU A N 1
ATOM 1373 C CA . GLU A 1 176 ? 22.454 -22.054 -6.039 1.00 87.25 176 GLU A CA 1
ATOM 1374 C C . GLU A 1 176 ? 23.136 -22.075 -4.661 1.00 87.25 176 GLU A C 1
ATOM 1376 O O . GLU A 1 176 ? 23.048 -21.121 -3.887 1.00 87.25 176 GLU A O 1
ATOM 1381 N N . GLU A 1 177 ? 23.805 -23.178 -4.324 1.00 86.12 177 GLU A N 1
ATOM 1382 C CA . GLU A 1 177 ? 24.573 -23.288 -3.079 1.00 86.12 177 GLU A CA 1
ATOM 1383 C C . GLU A 1 177 ? 26.004 -22.757 -3.247 1.00 86.12 177 GLU A C 1
ATOM 1385 O O . GLU A 1 177 ? 26.566 -22.780 -4.339 1.00 86.12 177 GLU A O 1
ATOM 1390 N N . ASN A 1 178 ? 26.632 -22.344 -2.139 1.00 86.19 178 ASN A N 1
ATOM 1391 C CA . ASN A 1 178 ? 28.035 -21.900 -2.088 1.00 86.19 178 ASN A CA 1
ATOM 1392 C C . ASN A 1 178 ? 28.369 -20.715 -3.014 1.00 86.19 178 ASN A C 1
ATOM 1394 O O . ASN A 1 178 ? 29.492 -20.600 -3.510 1.00 86.19 178 ASN A O 1
ATOM 1398 N N . VAL A 1 179 ? 27.409 -19.809 -3.215 1.00 86.56 179 VAL A N 1
ATOM 1399 C CA . VAL A 1 179 ? 27.619 -18.563 -3.959 1.00 86.56 179 VAL A CA 1
ATOM 1400 C C . VAL A 1 179 ? 28.640 -17.687 -3.230 1.00 86.56 179 VAL A C 1
ATOM 1402 O O . VAL A 1 179 ? 28.441 -17.289 -2.081 1.00 86.56 179 VAL A O 1
ATOM 1405 N N . GLY A 1 180 ? 29.745 -17.376 -3.906 1.00 88.62 180 GLY A N 1
ATOM 1406 C CA . GLY A 1 180 ? 30.747 -16.427 -3.432 1.00 88.62 180 GLY A CA 1
ATOM 1407 C C . GLY A 1 180 ? 30.521 -15.041 -4.027 1.00 88.62 180 GLY A C 1
ATOM 1408 O O . GLY A 1 180 ? 30.434 -14.900 -5.243 1.00 88.62 180 GLY A O 1
ATOM 1409 N N . VAL A 1 181 ? 30.491 -14.010 -3.182 1.00 90.12 181 VAL A N 1
ATOM 1410 C CA . VAL A 1 181 ? 30.440 -12.607 -3.618 1.00 90.12 181 VAL A CA 1
ATOM 1411 C C . VAL A 1 181 ? 31.834 -12.000 -3.486 1.00 90.12 181 VAL A C 1
ATOM 1413 O O . VAL A 1 181 ? 32.412 -11.961 -2.398 1.00 90.12 181 VAL A O 1
ATOM 1416 N N . THR A 1 182 ? 32.401 -11.525 -4.594 1.00 93.31 182 THR A N 1
ATOM 1417 C CA . THR A 1 182 ? 33.679 -10.802 -4.567 1.00 93.31 182 THR A CA 1
ATOM 1418 C C . THR A 1 182 ? 33.528 -9.445 -3.875 1.00 93.31 182 THR A C 1
ATOM 1420 O O . THR A 1 182 ? 32.448 -8.857 -3.827 1.00 93.31 182 THR A O 1
ATOM 1423 N N . ARG A 1 183 ? 34.636 -8.883 -3.376 1.00 93.12 183 ARG A N 1
ATOM 1424 C CA . ARG A 1 183 ? 34.628 -7.537 -2.776 1.00 93.12 183 ARG A CA 1
ATOM 1425 C C . ARG A 1 183 ? 34.094 -6.470 -3.739 1.00 93.12 183 ARG A C 1
ATOM 1427 O O . ARG A 1 183 ? 33.427 -5.540 -3.302 1.00 93.12 183 ARG A O 1
ATOM 1434 N N . GLU A 1 184 ? 34.400 -6.589 -5.027 1.00 94.25 184 GLU A N 1
ATOM 1435 C CA . GLU A 1 184 ? 33.935 -5.652 -6.051 1.00 94.25 184 GLU A CA 1
ATOM 1436 C C . GLU A 1 184 ? 32.415 -5.725 -6.235 1.00 94.25 184 GLU A C 1
ATOM 1438 O O . GLU A 1 184 ? 31.747 -4.696 -6.151 1.00 94.25 184 GLU A O 1
ATOM 1443 N N . GLN A 1 185 ? 31.870 -6.937 -6.372 1.00 92.31 185 GLN A N 1
ATOM 1444 C CA . GLN A 1 185 ? 30.426 -7.178 -6.439 1.00 92.31 185 GLN A CA 1
ATOM 1445 C C . GLN A 1 185 ? 29.697 -6.672 -5.189 1.00 92.31 185 GLN A C 1
ATOM 1447 O O . GLN A 1 185 ? 28.663 -6.022 -5.303 1.00 92.31 185 GLN A O 1
ATOM 1452 N N . TYR A 1 186 ? 30.264 -6.896 -4.000 1.00 90.19 186 TYR A N 1
ATOM 1453 C CA . TYR A 1 186 ? 29.714 -6.367 -2.752 1.00 90.19 186 TYR A CA 1
ATOM 1454 C C . TYR A 1 186 ? 29.653 -4.832 -2.756 1.00 90.19 186 TYR A C 1
ATOM 1456 O O . TYR A 1 186 ? 28.622 -4.246 -2.437 1.00 90.19 186 TYR A O 1
ATOM 1464 N N . LEU A 1 187 ? 30.741 -4.157 -3.143 1.00 91.00 187 LEU A N 1
ATOM 1465 C CA . LEU A 1 187 ? 30.768 -2.692 -3.196 1.00 91.00 187 LEU A CA 1
ATOM 1466 C C . LEU A 1 187 ? 29.798 -2.135 -4.243 1.00 91.00 187 LEU A C 1
ATOM 1468 O O . LEU A 1 187 ? 29.236 -1.060 -4.039 1.00 91.00 187 LEU A O 1
ATOM 1472 N N . GLN A 1 188 ? 29.602 -2.854 -5.348 1.00 88.69 188 GLN A N 1
ATOM 1473 C CA . GLN A 1 188 ? 28.620 -2.492 -6.360 1.00 88.69 188 GLN A CA 1
ATOM 1474 C C . GLN A 1 188 ? 27.186 -2.629 -5.831 1.00 88.69 188 GLN A C 1
ATOM 1476 O O . GLN A 1 188 ? 26.427 -1.667 -5.918 1.00 88.69 188 GLN A O 1
ATOM 1481 N N . ALA A 1 189 ? 26.858 -3.748 -5.181 1.00 89.00 189 ALA A N 1
ATOM 1482 C CA . ALA A 1 189 ? 25.564 -3.963 -4.534 1.00 89.00 189 ALA A CA 1
ATOM 1483 C C . ALA A 1 189 ? 25.228 -2.867 -3.518 1.00 89.00 189 ALA A C 1
ATOM 1485 O O . ALA A 1 189 ? 24.118 -2.346 -3.500 1.00 89.00 189 ALA A O 1
ATOM 1486 N N . VAL A 1 190 ? 26.198 -2.472 -2.686 1.00 87.88 190 VAL A N 1
ATOM 1487 C CA . VAL A 1 190 ? 26.000 -1.406 -1.693 1.00 87.88 190 VAL A CA 1
ATOM 1488 C C . VAL A 1 190 ? 25.622 -0.082 -2.363 1.00 87.88 190 VAL A C 1
ATOM 1490 O O . VAL A 1 190 ? 24.739 0.608 -1.855 1.00 87.88 190 VAL A O 1
ATOM 1493 N N . ARG A 1 191 ? 26.241 0.260 -3.503 1.00 86.19 191 ARG A N 1
ATOM 1494 C CA . ARG A 1 191 ? 25.893 1.465 -4.276 1.00 86.19 191 ARG A CA 1
ATOM 1495 C C . ARG A 1 191 ? 24.501 1.366 -4.897 1.00 86.19 191 ARG A C 1
ATOM 1497 O O . ARG A 1 191 ? 23.741 2.324 -4.827 1.00 86.19 191 ARG A O 1
ATOM 1504 N N . GLU A 1 192 ? 24.156 0.216 -5.467 1.00 84.31 192 GLU A N 1
ATOM 1505 C CA . GLU A 1 192 ? 22.850 -0.013 -6.102 1.00 84.31 192 GLU A CA 1
ATOM 1506 C C . GLU A 1 192 ? 21.689 0.003 -5.104 1.00 84.31 192 GLU A C 1
ATOM 1508 O O . GLU A 1 192 ? 20.621 0.524 -5.415 1.00 84.31 192 GLU A O 1
ATOM 1513 N N . LEU A 1 193 ? 21.901 -0.525 -3.896 1.00 86.38 193 LEU A N 1
ATOM 1514 C CA . LEU A 1 193 ? 20.910 -0.520 -2.818 1.00 86.38 193 LEU A CA 1
ATOM 1515 C C . LEU A 1 193 ? 20.762 0.849 -2.139 1.00 86.38 193 LEU A C 1
ATOM 1517 O O . LEU A 1 193 ? 19.766 1.086 -1.460 1.00 86.38 193 LEU A O 1
ATOM 1521 N N . ASN A 1 194 ? 21.736 1.749 -2.305 1.00 80.00 194 ASN A N 1
ATOM 1522 C CA . ASN A 1 194 ? 21.745 3.074 -1.685 1.00 80.00 194 ASN A CA 1
ATOM 1523 C C . ASN A 1 194 ? 22.025 4.182 -2.716 1.00 80.00 194 ASN A C 1
ATOM 1525 O O . ASN A 1 194 ? 22.963 4.960 -2.535 1.00 80.00 194 ASN A O 1
ATOM 1529 N N . PRO A 1 195 ? 21.210 4.321 -3.776 1.00 65.62 195 PRO A N 1
ATOM 1530 C CA . PRO A 1 195 ? 21.503 5.244 -4.876 1.00 65.62 195 PRO A CA 1
ATOM 1531 C C . PRO A 1 195 ? 21.500 6.725 -4.455 1.00 65.62 195 PRO A C 1
ATOM 1533 O O . PRO A 1 195 ? 21.975 7.583 -5.195 1.00 65.62 195 PRO A O 1
ATOM 1536 N N . TYR A 1 196 ? 20.976 7.033 -3.264 1.00 65.81 196 TYR A N 1
ATOM 1537 C CA . TYR A 1 196 ? 20.895 8.382 -2.700 1.00 65.81 196 TYR A CA 1
ATOM 1538 C C . TYR A 1 196 ? 21.926 8.661 -1.597 1.00 65.81 196 TYR A C 1
ATOM 1540 O O . TYR A 1 196 ? 21.946 9.765 -1.054 1.00 65.81 196 TYR A O 1
ATOM 1548 N N . VAL A 1 197 ? 22.767 7.682 -1.252 1.00 59.91 197 VAL A N 1
ATOM 1549 C CA . VAL A 1 197 ? 23.839 7.826 -0.261 1.00 59.91 197 VAL A CA 1
ATOM 1550 C C . VAL A 1 197 ? 25.167 7.874 -1.017 1.00 59.91 197 VAL A C 1
ATOM 1552 O O . VAL A 1 197 ? 25.761 6.838 -1.307 1.00 59.91 197 VAL A O 1
ATOM 1555 N N . ASN A 1 198 ? 25.596 9.089 -1.369 1.00 45.25 198 ASN A N 1
ATOM 1556 C CA . ASN A 1 198 ? 26.963 9.376 -1.819 1.00 45.25 198 ASN A CA 1
ATOM 1557 C C . ASN A 1 198 ? 27.827 9.807 -0.635 1.00 45.25 198 ASN A C 1
ATOM 1559 O O . ASN A 1 198 ? 27.359 10.684 0.129 1.00 45.25 198 ASN A O 1
#

pLDDT: mean 94.69, std 6.77, range [45.25, 98.88]

Foldseek 3Di:
DVVLVVVLVVLVCCLVCVVVVVDDQAAAEQEDEALSLQSQQLLQQFPSRVVSHAYYEHEHDHLPPPQAEDEPVLLLVLLLQLLVQLVFDHDPPDCPRSVVVVVPDDPCSSVVRSDDDDAQSHGRDHHYCPCHRHVDRSVVCVVVVNGRPHYYHYYYDPCSCPVRLCVVPCVQNPPDPPRDQDPVNVVVSVCRNCVPPD

Organism: NCBI:txid2662234

Secondary structure (DSSP, 8-state):
-HHHHHHHHHHHHHHHHGGGGT--TTS-EEEEETHHHHHHHHHHH-TTTTTS-SEEEEES--TTSTTT-B-HHHHHHHHHHHHHHTT----SS--HHHHHHHTTS-HHHHHTT---S--TT--SS--B--SSS-SS-HHHHHHTT-S----EEEE--TTHHHHHHHHH-TTTS-SSSSPPPPHHHHHHHHHHH-TT--

Radius of gyration: 20.23 Å; chains: 1; bounding box: 60×42×48 Å

Sequence (198 aa):
NAGLFDQIMALQWVKDNIAYFGGNPHNITLFGESAGAVSVSLHLLSPLSRNLFSQAIMQSGAATAPWAIISREESVIRGIRLAEAVHCPHSKTDMGPMIECLRKKSADELVNNEWGTLGICEFPFVPIIDGSFLDEMPIRSLVHQNFKKTNILLGSNTEEGYYFILYYLTELFPKEENVGVTREQYLQAVRELNPYVN

InterPro domains:
  IPR002018 Carboxylesterase, type B [PF00135] (1-179)
  IPR019826 Carboxylesterase type B, active site [PS00122] (21-36)
  IPR029058 Alpha/Beta hydrolase fold [G3DSA:3.40.50.1820] (1-198)
  IPR029058 Alpha/Beta hydrolase fold [SSF53474] (1-187)
  IPR050654 Acetylcholinesterase-related enzymes [PTHR43918] (1-197)